Protein AF-D4LFK3-F1 (afdb_monomer)

Secondary structure (DSSP, 8-state):
-----HHHHHHHHHHHHHHHHHHHHHHHHHHHHHHHHHHHHHHHHHHHHHHHHHHHHHHHHHHHHHHHHHHHHHHHHHHHHHHHHHHHHHHHHHHHHHHHHHHHHHHHHHHHT-----TTSTTHHHHHHHHHHHHHHHHHHHHHHHHHHHHHHHHHHHHHHHHHHHHHHHHHHHHHHHHHHHHHHHHHHHHHHHHHHHHHHHHHHHHHHHHHHHHHHHHHHHHHHHHHHHHHHHHHHHHHHHHHHHHHHH--

Organism: Ruminococcus champanellensis (strain DSM 18848 / JCM 17042 / KCTC 15320 / 18P13) (NCBI:txid213810)

Sequence (252 aa):
MARFSAETVRLAKQELDESLARMQQTAKQLARRGEHAERSARAEQTAAGEKCRQMQQQLDQVRELMVQNQAALYRLEDGLGSAFRRREAALCREKAAQEALEEAQRQYRAAKAMPLPAENDPSYAFLEQGRRNALKQGARQIADAQERIRTARQEAEELAVQMGDAAPKMDQCRARLARLGGAVTALGSQIRTLERFLDSLAAGLEAYEAQGQTHLSGMEHAIRCMEEPQQLGTQAWKAISAYEDAMNRIRY

Structure (mmCIF, N/CA/C/O backbone):
data_AF-D4LFK3-F1
#
_entry.id   AF-D4LFK3-F1
#
loop_
_atom_site.group_PDB
_atom_site.id
_atom_site.type_symbol
_atom_site.label_atom_id
_atom_site.label_alt_id
_atom_site.label_comp_id
_atom_site.label_asym_id
_atom_site.label_entity_id
_atom_site.label_seq_id
_atom_site.pdbx_PDB_ins_code
_atom_site.Cartn_x
_atom_site.Cartn_y
_atom_site.Cartn_z
_atom_site.occupancy
_atom_site.B_iso_or_equiv
_atom_site.auth_seq_id
_atom_site.auth_comp_id
_atom_site.auth_asym_id
_atom_site.auth_atom_id
_atom_site.pdbx_PDB_model_num
ATOM 1 N N . MET A 1 1 ? -40.549 -8.537 90.114 1.00 40.22 1 MET A N 1
ATOM 2 C CA . MET A 1 1 ? -40.886 -9.255 88.867 1.00 40.22 1 MET A CA 1
ATOM 3 C C . MET A 1 1 ? -41.481 -8.253 87.898 1.00 40.22 1 MET A C 1
ATOM 5 O O . MET A 1 1 ? -42.525 -7.689 88.205 1.00 40.22 1 MET A O 1
ATOM 9 N N . ALA A 1 2 ? -40.775 -7.942 86.811 1.00 42.19 2 ALA A N 1
ATOM 10 C CA . ALA A 1 2 ? -41.246 -6.983 85.819 1.00 42.19 2 ALA A CA 1
ATOM 11 C C . ALA A 1 2 ? -42.537 -7.510 85.174 1.00 42.19 2 ALA A C 1
ATOM 13 O O . ALA A 1 2 ? -42.548 -8.607 84.620 1.00 42.19 2 ALA A O 1
ATOM 14 N N . ARG A 1 3 ? -43.632 -6.750 85.281 1.00 46.91 3 ARG A N 1
ATOM 15 C CA . ARG A 1 3 ? -44.849 -7.001 84.506 1.00 46.91 3 ARG A CA 1
ATOM 16 C C . ARG A 1 3 ? -44.541 -6.639 83.054 1.00 46.91 3 ARG A C 1
ATOM 18 O O . ARG A 1 3 ? -44.691 -5.486 82.672 1.00 46.91 3 ARG A O 1
ATOM 25 N N . PHE A 1 4 ? -44.077 -7.603 82.267 1.00 55.59 4 PHE A N 1
ATOM 26 C CA . PHE A 1 4 ? -44.174 -7.495 80.814 1.00 55.59 4 PHE A CA 1
ATOM 27 C C . PHE A 1 4 ? -45.666 -7.505 80.470 1.00 55.59 4 PHE A C 1
ATOM 29 O O . PHE A 1 4 ? -46.342 -8.499 80.737 1.00 55.59 4 PHE A O 1
ATOM 36 N N . SER A 1 5 ? -46.207 -6.387 79.980 1.00 69.56 5 SER A N 1
ATOM 37 C CA . SER A 1 5 ? -47.607 -6.348 79.552 1.00 69.56 5 SER A CA 1
ATOM 38 C C . SER A 1 5 ? -47.733 -7.013 78.180 1.00 69.56 5 SER A C 1
ATOM 40 O O . SER A 1 5 ? -46.796 -6.981 77.376 1.00 69.56 5 SER A O 1
ATOM 42 N N . ALA A 1 6 ? -48.894 -7.609 77.892 1.00 70.81 6 ALA A N 1
ATOM 43 C CA . ALA A 1 6 ? -49.206 -8.137 76.563 1.00 70.81 6 ALA A CA 1
ATOM 44 C C . ALA A 1 6 ? -48.968 -7.075 75.472 1.00 70.81 6 ALA A C 1
ATOM 46 O O . ALA A 1 6 ? -48.459 -7.369 74.394 1.00 70.81 6 ALA A O 1
ATOM 47 N N . GLU A 1 7 ? -49.223 -5.809 75.793 1.00 77.50 7 GLU A N 1
ATOM 48 C CA . GLU A 1 7 ? -48.988 -4.665 74.919 1.00 77.50 7 GL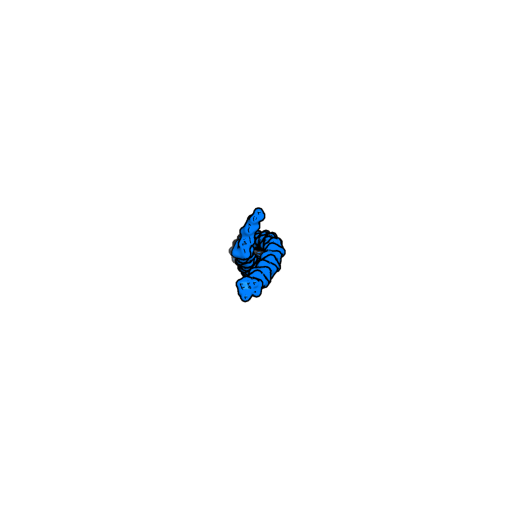U A CA 1
ATOM 49 C C . GLU A 1 7 ? -47.507 -4.479 74.546 1.00 77.50 7 GLU A C 1
ATOM 51 O O . GLU A 1 7 ? -47.202 -4.205 73.387 1.00 77.50 7 GLU A O 1
ATOM 56 N N . THR A 1 8 ? -46.574 -4.718 75.478 1.00 79.38 8 THR A N 1
ATOM 57 C CA . THR A 1 8 ? -45.126 -4.661 75.202 1.00 79.38 8 THR A CA 1
ATOM 58 C C . THR A 1 8 ? -44.692 -5.762 74.231 1.00 79.38 8 THR A C 1
ATOM 60 O O . THR A 1 8 ? -43.914 -5.511 73.314 1.00 79.38 8 THR A O 1
ATOM 63 N N . VAL A 1 9 ? -45.229 -6.978 74.392 1.00 78.12 9 VAL A N 1
ATOM 64 C CA . VAL A 1 9 ? -44.941 -8.111 73.493 1.00 78.12 9 VAL A CA 1
ATOM 65 C C . VAL A 1 9 ? -45.555 -7.884 72.108 1.00 78.12 9 VAL A C 1
ATOM 67 O O . VAL A 1 9 ? -44.926 -8.195 71.097 1.00 78.12 9 VAL A O 1
ATOM 70 N N . ARG A 1 10 ? -46.754 -7.291 72.045 1.00 81.19 10 ARG A N 1
ATOM 71 C CA . ARG A 1 10 ? -47.427 -6.926 70.791 1.00 81.19 10 ARG A CA 1
ATOM 72 C C . ARG A 1 10 ? -46.623 -5.907 69.987 1.00 81.19 10 ARG A C 1
ATOM 74 O O . ARG A 1 10 ? -46.434 -6.105 68.790 1.00 81.19 10 ARG A O 1
ATOM 81 N N . LEU A 1 11 ? -46.152 -4.845 70.647 1.00 84.88 11 LEU A N 1
ATOM 82 C CA . LEU A 1 11 ? -45.341 -3.792 70.029 1.00 84.88 11 LEU A CA 1
ATOM 83 C C . LEU A 1 11 ? -44.003 -4.343 69.531 1.00 84.88 11 LEU A C 1
ATOM 85 O O . LEU A 1 11 ? -43.677 -4.160 68.363 1.00 84.88 11 LEU A O 1
ATOM 89 N N . ALA A 1 12 ? -43.289 -5.106 70.366 1.00 80.88 12 ALA A N 1
ATOM 90 C CA . ALA A 1 12 ? -42.017 -5.717 69.979 1.00 80.88 12 ALA A CA 1
ATOM 91 C C . ALA A 1 12 ? -42.168 -6.670 68.780 1.00 80.88 12 ALA A C 1
ATOM 93 O O . ALA A 1 12 ? -41.343 -6.657 67.871 1.00 80.88 12 ALA A O 1
ATOM 94 N N . LYS A 1 13 ? -43.245 -7.467 68.737 1.00 84.25 13 LYS A N 1
ATOM 95 C CA . LYS A 1 13 ? -43.550 -8.319 67.580 1.00 84.25 13 LYS A CA 1
ATOM 96 C C . LYS A 1 13 ? -43.812 -7.485 66.322 1.00 84.25 13 LYS A C 1
ATOM 98 O O . LYS A 1 13 ? -43.273 -7.802 65.267 1.00 84.25 13 LYS A O 1
ATOM 103 N N . GLN A 1 14 ? -44.625 -6.434 66.431 1.00 86.69 14 GLN A N 1
ATOM 104 C CA . GLN A 1 14 ? -44.969 -5.578 65.297 1.00 86.69 14 GLN A CA 1
ATOM 105 C C . GLN A 1 14 ? -43.729 -4.884 64.710 1.00 86.69 14 GLN A C 1
ATOM 107 O O . GLN A 1 14 ? -43.547 -4.890 63.495 1.00 86.69 14 GLN A O 1
ATOM 112 N N . GLU A 1 15 ? -42.841 -4.354 65.554 1.00 87.25 15 GLU A N 1
ATOM 113 C CA . GLU A 1 15 ? -41.577 -3.751 65.112 1.00 87.25 15 GLU A CA 1
ATOM 114 C C . GLU A 1 15 ? -40.681 -4.756 64.374 1.00 87.25 15 GLU A C 1
ATOM 116 O O . GLU A 1 15 ? -40.056 -4.417 63.364 1.00 87.25 15 GLU A O 1
ATOM 121 N N . LEU A 1 16 ? -40.646 -6.005 64.848 1.00 85.81 16 LEU A N 1
ATOM 122 C CA . LEU A 1 16 ? -39.836 -7.074 64.270 1.00 85.81 16 LEU A CA 1
ATOM 123 C C . LEU A 1 16 ? -40.399 -7.553 62.919 1.00 85.81 16 LEU A C 1
ATOM 125 O O . LEU A 1 16 ? -39.635 -7.711 61.965 1.00 85.81 16 LEU A O 1
ATOM 129 N N . ASP A 1 17 ? -41.726 -7.682 62.805 1.00 86.19 17 ASP A N 1
ATOM 130 C CA . ASP A 1 17 ? -42.433 -7.981 61.551 1.00 86.19 17 ASP A CA 1
ATOM 131 C C . ASP A 1 17 ? -42.202 -6.875 60.499 1.00 86.19 17 ASP A C 1
ATOM 133 O O . ASP A 1 17 ? -41.867 -7.156 59.344 1.00 86.19 17 ASP A O 1
ATOM 137 N N . GLU A 1 18 ? -42.316 -5.602 60.893 1.00 90.50 18 GLU A N 1
ATOM 138 C CA . GLU A 1 18 ? -42.066 -4.463 60.002 1.00 90.50 18 GLU A CA 1
ATOM 139 C C . GLU A 1 18 ? -40.592 -4.360 59.582 1.00 90.50 18 GLU A C 1
ATOM 141 O O . GLU A 1 18 ? -40.288 -4.037 58.429 1.00 90.50 18 GLU A O 1
ATOM 146 N N . SER A 1 19 ? -39.659 -4.627 60.499 1.00 87.56 19 SER A N 1
ATOM 147 C CA . SER A 1 19 ? -38.222 -4.656 60.204 1.00 87.56 19 SER A CA 1
ATOM 148 C C . SER A 1 19 ? -37.880 -5.755 59.192 1.00 87.56 19 SER A C 1
ATOM 150 O O . SER A 1 19 ? -37.187 -5.499 58.201 1.00 87.56 19 SER A O 1
ATOM 152 N N . LEU A 1 20 ? -38.432 -6.960 59.379 1.00 88.19 20 LEU A N 1
ATOM 153 C CA . LEU A 1 20 ? -38.227 -8.092 58.475 1.00 88.19 20 LEU A CA 1
ATOM 154 C C . LEU A 1 20 ? -38.778 -7.795 57.076 1.00 88.19 20 LEU A C 1
ATOM 156 O O . LEU A 1 20 ? -38.079 -7.998 56.081 1.00 88.19 20 LEU A O 1
ATOM 160 N N . ALA A 1 21 ? -39.990 -7.239 56.993 1.00 88.56 21 ALA A N 1
ATOM 161 C CA . ALA A 1 21 ? -40.604 -6.847 55.727 1.00 88.56 21 ALA A CA 1
ATOM 162 C C . ALA A 1 21 ? -39.776 -5.783 54.983 1.00 88.56 21 ALA A C 1
ATOM 164 O O . ALA A 1 21 ? -39.538 -5.914 53.777 1.00 88.56 21 ALA A O 1
ATOM 165 N N . ARG A 1 22 ? -39.272 -4.763 55.697 1.00 89.38 22 ARG A N 1
ATOM 166 C CA . ARG A 1 22 ? -38.388 -3.726 55.131 1.00 89.38 22 ARG A CA 1
ATOM 167 C C . ARG A 1 22 ? -37.089 -4.318 54.581 1.00 89.38 22 ARG A C 1
ATOM 169 O O . ARG A 1 22 ? -36.684 -3.968 53.467 1.00 89.38 22 ARG A O 1
ATOM 176 N N . MET A 1 23 ? -36.452 -5.238 55.307 1.00 87.12 23 MET A N 1
ATOM 177 C CA . MET A 1 23 ? -35.226 -5.893 54.833 1.00 87.12 23 MET A CA 1
ATOM 178 C C . MET A 1 23 ? -35.467 -6.781 53.611 1.00 87.12 23 MET A C 1
ATOM 180 O O . MET A 1 23 ? -34.728 -6.676 52.631 1.00 87.12 23 MET A O 1
ATOM 184 N N . GLN A 1 24 ? -36.530 -7.588 53.609 1.00 87.94 24 GLN A N 1
ATOM 185 C CA . GLN A 1 24 ? -36.888 -8.425 52.460 1.00 87.94 24 GLN A CA 1
ATOM 186 C C . GLN A 1 24 ? -37.215 -7.590 51.212 1.00 87.94 24 GLN A C 1
ATOM 188 O O . GLN A 1 24 ? -36.835 -7.952 50.096 1.00 87.94 24 GLN A O 1
ATOM 193 N N . GLN A 1 25 ? -37.902 -6.456 51.377 1.00 89.88 25 GLN A N 1
ATOM 194 C CA . GLN A 1 25 ? -38.188 -5.540 50.273 1.00 89.88 25 GLN A CA 1
ATOM 195 C C . GLN A 1 25 ? -36.908 -4.900 49.722 1.00 89.88 25 GLN A C 1
ATOM 197 O O . GLN A 1 25 ? -36.731 -4.838 48.503 1.00 89.88 25 GLN A O 1
ATOM 202 N N . THR A 1 26 ? -36.002 -4.474 50.603 1.00 87.50 26 THR A N 1
ATOM 203 C CA . THR A 1 26 ? -34.711 -3.885 50.219 1.00 87.50 26 THR A CA 1
ATOM 204 C C . THR A 1 26 ? -33.852 -4.894 49.453 1.00 87.50 26 THR A C 1
ATOM 206 O O . THR A 1 26 ? -33.324 -4.563 48.392 1.00 87.50 26 THR A O 1
ATOM 209 N N . ALA A 1 27 ? -33.790 -6.150 49.913 1.00 84.38 27 ALA A N 1
ATOM 210 C CA . ALA A 1 27 ? -33.062 -7.221 49.231 1.00 84.38 27 ALA A CA 1
ATOM 211 C C . ALA A 1 27 ? -33.596 -7.461 47.806 1.00 84.38 27 ALA A C 1
ATOM 213 O O . ALA A 1 27 ? -32.828 -7.506 46.845 1.00 84.38 27 ALA A O 1
ATOM 214 N N . LYS A 1 28 ? -34.926 -7.515 47.636 1.00 86.88 28 LYS A N 1
ATOM 215 C CA . LYS A 1 28 ? -35.567 -7.667 46.315 1.00 86.88 28 LYS A CA 1
ATOM 216 C C . LYS A 1 28 ? -35.275 -6.494 45.377 1.00 86.88 28 LYS A C 1
ATOM 218 O O . LYS A 1 28 ? -35.097 -6.698 44.178 1.00 86.88 28 LYS A O 1
ATOM 223 N N . GLN A 1 29 ? -35.254 -5.266 45.895 1.00 87.12 29 GLN A N 1
ATOM 224 C CA . GLN A 1 29 ? -34.924 -4.086 45.093 1.00 87.12 29 GLN A CA 1
ATOM 225 C C . GLN A 1 29 ? -33.461 -4.096 44.642 1.00 87.12 29 GLN A C 1
ATOM 227 O O . GLN A 1 29 ? -33.186 -3.790 43.482 1.00 87.12 29 GLN A O 1
ATOM 232 N N . LEU A 1 30 ? -32.536 -4.476 45.527 1.00 83.69 30 LEU A N 1
ATOM 233 C CA . LEU A 1 30 ? -31.115 -4.587 45.201 1.00 83.69 30 LEU A CA 1
ATOM 234 C C . LEU A 1 30 ? -30.854 -5.670 44.151 1.00 83.69 30 LEU A C 1
ATOM 236 O O . LEU A 1 30 ? -30.166 -5.387 43.175 1.00 83.69 30 LEU A O 1
ATOM 240 N N . ALA A 1 31 ? -31.481 -6.844 44.278 1.00 83.44 31 ALA A N 1
ATOM 241 C CA . ALA A 1 31 ? -31.374 -7.917 43.286 1.00 83.44 31 ALA A CA 1
ATOM 242 C C . ALA A 1 31 ? -31.803 -7.452 41.880 1.00 83.44 31 ALA A C 1
ATOM 244 O O . ALA A 1 31 ? -31.055 -7.599 40.916 1.00 83.44 31 ALA A O 1
ATOM 245 N N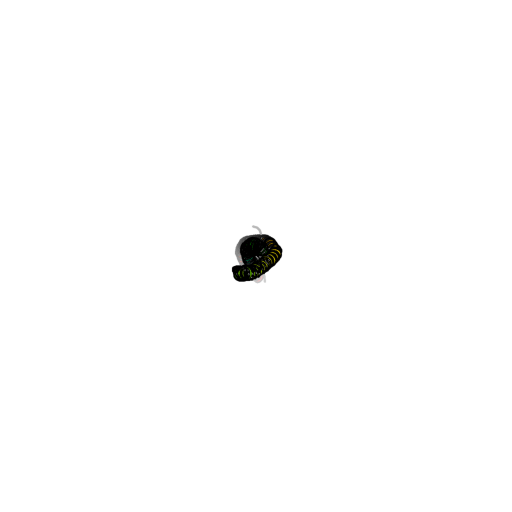 . ARG A 1 32 ? -32.959 -6.780 41.764 1.00 86.44 32 ARG A N 1
ATOM 246 C CA . ARG A 1 32 ? -33.441 -6.241 40.476 1.00 86.44 32 ARG A CA 1
ATOM 247 C C . ARG A 1 32 ? -32.505 -5.190 39.881 1.00 86.44 32 ARG A C 1
ATOM 249 O O . ARG A 1 32 ? -32.316 -5.149 38.668 1.00 86.44 32 ARG A O 1
ATOM 256 N N . ARG A 1 33 ? -31.943 -4.312 40.718 1.00 83.88 33 ARG A N 1
ATOM 257 C CA . ARG A 1 33 ? -30.975 -3.300 40.268 1.00 83.88 33 ARG A CA 1
ATOM 258 C C . ARG A 1 33 ? -29.679 -3.948 39.780 1.00 83.88 33 ARG A C 1
ATOM 260 O O . ARG A 1 33 ? -29.159 -3.501 38.763 1.00 83.88 33 ARG A O 1
ATOM 267 N N . GLY A 1 34 ? -29.217 -4.999 40.459 1.00 83.50 34 GLY A N 1
ATOM 268 C CA . GLY A 1 34 ? -28.062 -5.798 40.049 1.00 83.50 34 GLY A CA 1
ATOM 269 C C . GLY A 1 34 ? -28.261 -6.437 38.675 1.00 83.50 34 GLY A C 1
ATOM 270 O O . GLY A 1 34 ? -27.454 -6.204 37.781 1.00 83.50 34 GLY A O 1
ATOM 271 N N . GLU A 1 35 ? -29.387 -7.127 38.459 1.00 85.25 35 GLU A N 1
ATOM 272 C CA . GLU A 1 35 ? -29.710 -7.738 37.158 1.00 85.25 35 GLU A CA 1
ATOM 273 C C . GLU A 1 35 ? -29.738 -6.716 36.011 1.00 85.25 35 GLU A C 1
ATOM 275 O O . GLU A 1 35 ? -29.263 -6.985 34.907 1.00 85.25 35 GLU A O 1
ATOM 280 N N . HIS A 1 36 ? -30.310 -5.530 36.247 1.00 85.88 36 HIS A N 1
ATOM 281 C CA . HIS A 1 36 ? -30.339 -4.474 35.237 1.00 85.88 36 HIS A CA 1
ATOM 282 C C . HIS A 1 36 ? -28.946 -3.920 34.926 1.00 85.88 36 HIS A C 1
ATOM 284 O O . HIS A 1 36 ? -28.627 -3.728 33.750 1.00 85.88 36 HIS A O 1
ATOM 290 N N . ALA A 1 37 ? -28.124 -3.680 35.951 1.00 83.94 37 ALA A N 1
ATOM 291 C CA . ALA A 1 37 ? -26.755 -3.201 35.779 1.00 83.94 37 ALA A CA 1
ATOM 292 C C . ALA A 1 37 ? -25.903 -4.216 35.004 1.00 83.94 37 ALA A C 1
ATOM 294 O O . ALA A 1 37 ? -25.214 -3.847 34.054 1.00 83.94 37 ALA A O 1
ATOM 295 N N . GLU A 1 38 ? -26.027 -5.500 35.338 1.00 84.88 38 GLU A N 1
ATOM 296 C CA . GLU A 1 38 ? -25.311 -6.582 34.670 1.00 84.88 38 GLU A CA 1
ATOM 297 C C . GLU A 1 38 ? -25.704 -6.704 33.190 1.00 84.88 38 GLU A C 1
ATOM 299 O O . GLU A 1 38 ? -24.839 -6.773 32.316 1.00 84.88 38 GLU A O 1
ATOM 304 N N . ARG A 1 39 ? -27.007 -6.662 32.874 1.00 87.69 39 ARG A N 1
ATOM 305 C CA . ARG A 1 39 ? -27.475 -6.681 31.475 1.00 87.69 39 ARG A CA 1
ATOM 306 C C . ARG A 1 39 ? -26.954 -5.486 30.680 1.00 87.69 39 ARG A C 1
ATOM 308 O O . ARG A 1 39 ? -26.544 -5.666 29.536 1.00 87.69 39 ARG A O 1
ATOM 315 N N . SER A 1 40 ? -26.961 -4.291 31.274 1.00 88.38 40 SER A N 1
ATOM 316 C CA . SER A 1 40 ? -26.448 -3.079 30.625 1.00 88.38 40 SER A CA 1
ATOM 317 C C . SER A 1 40 ? -24.955 -3.200 30.327 1.00 88.38 40 SER A C 1
ATOM 319 O O . SER A 1 40 ? -24.527 -2.975 29.198 1.00 88.38 40 SER A O 1
ATOM 321 N N . ALA A 1 41 ? -24.166 -3.635 31.307 1.00 85.50 41 ALA A N 1
ATOM 322 C CA . ALA A 1 41 ? -22.725 -3.772 31.153 1.00 85.50 41 ALA A CA 1
ATOM 323 C C . ALA A 1 41 ? -22.341 -4.878 30.152 1.00 85.50 41 ALA A C 1
ATOM 325 O O . ALA A 1 41 ? -21.444 -4.683 29.333 1.00 85.50 41 ALA A O 1
ATOM 326 N N . ARG A 1 42 ? -23.067 -6.007 30.127 1.00 86.19 42 ARG A N 1
ATOM 327 C CA . ARG A 1 42 ? -22.895 -7.050 29.096 1.00 86.19 42 ARG A CA 1
ATOM 328 C C . ARG A 1 42 ? -23.211 -6.528 27.689 1.00 86.19 42 ARG A C 1
ATOM 330 O O . ARG A 1 42 ? -22.524 -6.888 26.731 1.00 86.19 42 ARG A O 1
ATOM 337 N N . ALA A 1 43 ? -24.225 -5.672 27.546 1.00 90.19 43 ALA A N 1
ATOM 338 C CA . ALA A 1 43 ? -24.547 -5.042 26.266 1.00 90.19 43 ALA A CA 1
ATOM 339 C C . ALA A 1 43 ? -23.427 -4.093 25.804 1.00 90.19 43 ALA A C 1
ATOM 341 O O . ALA A 1 43 ? -23.008 -4.159 24.648 1.00 90.19 43 ALA A O 1
ATOM 342 N N . GLU A 1 44 ? -22.887 -3.272 26.710 1.00 90.06 44 GLU A N 1
ATOM 343 C CA . GLU A 1 44 ? -21.742 -2.395 26.428 1.00 90.06 44 GLU A CA 1
ATOM 344 C C . GLU A 1 44 ? -20.486 -3.186 26.045 1.00 90.06 44 GLU A C 1
ATOM 346 O O . GLU A 1 44 ? -19.831 -2.857 25.053 1.00 90.06 44 GLU A O 1
ATOM 351 N N . GLN A 1 45 ? -20.185 -4.269 26.767 1.00 89.38 45 GLN A N 1
ATOM 352 C CA . GLN A 1 45 ? -19.062 -5.157 26.461 1.00 89.38 45 GLN A CA 1
ATOM 353 C C . GLN A 1 45 ? -19.209 -5.789 25.069 1.00 89.38 45 GLN A C 1
ATOM 355 O O . GLN A 1 45 ? -18.248 -5.838 24.301 1.00 89.38 45 GLN A O 1
ATOM 360 N N . THR A 1 46 ? -20.421 -6.222 24.711 1.00 90.94 46 THR A N 1
ATOM 361 C CA . THR A 1 46 ? -20.703 -6.807 23.392 1.00 90.94 46 THR A CA 1
ATOM 362 C C . THR A 1 46 ? -20.510 -5.775 22.281 1.00 90.94 46 THR A C 1
ATOM 364 O O . THR A 1 46 ? -19.791 -6.043 21.318 1.00 90.94 46 THR A O 1
ATOM 367 N N . ALA A 1 47 ? -21.068 -4.571 22.440 1.00 91.81 47 ALA A N 1
ATOM 368 C CA . ALA A 1 47 ? -20.946 -3.492 21.460 1.00 91.81 47 ALA A CA 1
ATOM 369 C C . ALA A 1 47 ? -19.487 -3.035 21.273 1.00 91.81 47 ALA A C 1
ATOM 371 O O . ALA A 1 47 ? -19.017 -2.850 20.146 1.00 91.81 47 ALA A O 1
ATOM 372 N N . ALA A 1 48 ? -18.735 -2.891 22.366 1.00 90.19 48 ALA A N 1
ATOM 373 C CA . ALA A 1 48 ? -17.316 -2.557 22.306 1.00 90.19 48 ALA A CA 1
ATOM 374 C C . ALA A 1 48 ? -16.485 -3.693 21.674 1.00 90.19 48 ALA A C 1
ATOM 376 O O . ALA A 1 48 ? -15.593 -3.422 20.866 1.00 90.19 48 ALA A O 1
ATOM 377 N N . GLY A 1 49 ? -16.816 -4.957 21.958 1.00 92.25 49 GLY A N 1
ATOM 378 C CA . GLY A 1 49 ? -16.181 -6.125 21.343 1.00 92.25 49 GLY A CA 1
ATOM 379 C C . GLY A 1 49 ? -16.456 -6.247 19.840 1.00 92.25 49 GLY A C 1
ATOM 380 O O . GLY A 1 49 ? -15.566 -6.592 19.062 1.00 92.25 49 GLY A O 1
ATOM 381 N N . GLU A 1 50 ? -17.669 -5.927 19.390 1.00 95.06 50 GLU A N 1
ATOM 382 C CA . GLU A 1 50 ? -18.010 -5.831 17.964 1.00 95.06 50 GLU A CA 1
ATOM 383 C C . GLU A 1 50 ? -17.229 -4.722 17.264 1.00 95.06 50 GLU A C 1
ATOM 385 O O . GLU A 1 50 ? -16.634 -4.961 16.211 1.00 95.06 50 GLU A O 1
ATOM 390 N N . LYS A 1 51 ? -17.148 -3.540 17.880 1.00 94.50 51 LYS A N 1
ATOM 391 C CA . LYS A 1 51 ? -16.359 -2.425 17.350 1.00 94.50 51 LYS A CA 1
ATOM 392 C C . LYS A 1 51 ? -14.875 -2.780 17.235 1.00 94.50 51 LYS A C 1
ATOM 394 O O . LYS A 1 51 ? -14.261 -2.480 16.214 1.00 94.50 51 LYS A O 1
ATOM 399 N N . CYS A 1 52 ? -14.310 -3.460 18.233 1.00 93.69 52 CYS A N 1
ATOM 400 C CA . CYS A 1 52 ? -12.926 -3.935 18.191 1.00 93.69 52 CYS A CA 1
ATOM 401 C C . CYS A 1 52 ? -12.697 -4.892 17.006 1.00 93.69 52 CYS A C 1
ATOM 403 O O . CYS A 1 52 ? -11.787 -4.684 16.204 1.00 93.69 52 CYS A O 1
ATOM 405 N N . ARG A 1 53 ? -13.593 -5.872 16.813 1.00 94.25 53 ARG A N 1
ATOM 406 C CA . ARG A 1 53 ? -13.543 -6.795 15.663 1.00 94.25 53 ARG A CA 1
ATOM 407 C C . ARG A 1 53 ? -13.653 -6.069 14.322 1.00 94.25 53 ARG A C 1
ATOM 409 O O . ARG A 1 53 ? -12.897 -6.378 13.404 1.00 94.25 53 ARG A O 1
ATOM 416 N N . GLN A 1 54 ? -14.547 -5.089 14.206 1.00 96.06 54 GLN A N 1
ATOM 417 C CA . GLN A 1 54 ? -14.692 -4.285 12.990 1.00 96.06 54 GLN A CA 1
ATOM 418 C C . GLN A 1 54 ? -13.410 -3.503 12.674 1.00 96.06 54 GLN A C 1
ATOM 420 O O . GLN A 1 54 ? -12.958 -3.474 11.531 1.00 96.06 54 GLN A O 1
ATOM 425 N N . MET A 1 55 ? -12.798 -2.888 13.684 1.00 95.75 55 MET A N 1
ATOM 426 C CA . MET A 1 55 ? -11.549 -2.146 13.514 1.00 95.75 55 MET A CA 1
ATOM 427 C C . MET A 1 55 ? -10.379 -3.064 13.165 1.00 95.75 55 MET A C 1
ATOM 429 O O . MET A 1 55 ? -9.538 -2.692 12.348 1.00 95.75 55 MET A O 1
ATOM 433 N N . GLN A 1 56 ? -10.349 -4.277 13.717 1.00 94.88 56 GLN A N 1
ATOM 434 C CA . GLN A 1 56 ? -9.360 -5.287 13.354 1.00 94.88 56 GLN A CA 1
ATOM 435 C C . GLN A 1 56 ? -9.489 -5.689 11.877 1.00 94.88 56 GLN A C 1
ATOM 437 O O . GLN A 1 56 ? -8.493 -5.708 11.158 1.00 94.88 56 GLN A O 1
ATOM 442 N N . GLN A 1 57 ? -10.714 -5.895 11.383 1.00 96.69 57 GLN A N 1
ATOM 443 C CA . GLN A 1 57 ? -10.955 -6.151 9.958 1.00 96.69 57 GLN A CA 1
ATOM 444 C C . GLN A 1 57 ? -10.502 -4.981 9.074 1.00 96.69 57 GLN A C 1
ATOM 446 O O . GLN A 1 57 ? -9.883 -5.197 8.034 1.00 96.69 57 GLN A O 1
ATOM 451 N N . GLN A 1 58 ? -10.769 -3.737 9.485 1.00 95.94 58 GLN A N 1
ATOM 452 C CA . GLN A 1 58 ? -10.275 -2.552 8.774 1.00 95.94 58 GLN A CA 1
ATOM 453 C C . GLN A 1 58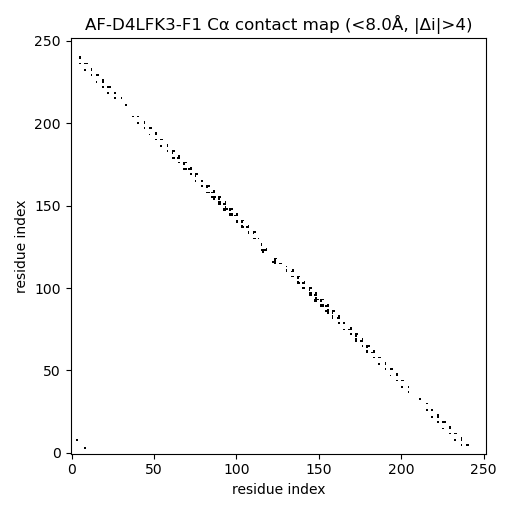 ? -8.744 -2.498 8.756 1.00 95.94 58 GLN A C 1
ATOM 455 O O . GLN A 1 58 ? -8.150 -2.184 7.726 1.00 95.94 58 GLN A O 1
ATOM 460 N N . LEU A 1 59 ? -8.094 -2.827 9.873 1.00 96.62 59 LEU A N 1
ATOM 461 C CA . LEU A 1 59 ? -6.639 -2.881 9.963 1.00 96.62 59 LEU A CA 1
ATOM 462 C C . LEU A 1 59 ? -6.056 -3.911 8.988 1.00 96.62 59 LEU A C 1
ATOM 464 O O . LEU A 1 59 ? -5.075 -3.618 8.302 1.00 96.62 59 LEU A O 1
ATOM 468 N N . ASP A 1 60 ? -6.672 -5.086 8.893 1.00 96.56 60 ASP A N 1
ATOM 469 C CA . ASP A 1 60 ? -6.230 -6.143 7.986 1.00 96.56 60 ASP A CA 1
ATOM 470 C C . ASP A 1 60 ? -6.437 -5.754 6.513 1.00 96.56 60 ASP A C 1
ATOM 472 O O . ASP A 1 60 ? -5.526 -5.934 5.703 1.00 96.56 60 ASP A O 1
ATOM 476 N N . GLN A 1 61 ? -7.547 -5.088 6.175 1.00 96.94 61 GLN A N 1
ATOM 477 C CA . GLN A 1 61 ? -7.760 -4.509 4.838 1.00 96.94 61 GLN A CA 1
ATOM 478 C C . GLN A 1 61 ? -6.696 -3.460 4.484 1.00 96.94 61 GLN A C 1
ATOM 480 O O . GLN A 1 61 ? -6.154 -3.453 3.377 1.00 96.94 61 GLN A O 1
ATOM 485 N N . VAL A 1 62 ? -6.354 -2.566 5.418 1.00 97.25 62 VAL A N 1
ATOM 486 C CA . VAL A 1 62 ? -5.307 -1.555 5.195 1.00 97.25 62 VAL A CA 1
ATOM 487 C C . VAL A 1 62 ? -3.947 -2.223 4.982 1.00 97.25 62 VAL A C 1
ATOM 489 O O . VAL A 1 62 ? -3.203 -1.813 4.089 1.00 97.25 62 VAL A O 1
ATOM 492 N N . ARG A 1 63 ? -3.625 -3.271 5.750 1.00 96.44 63 ARG A N 1
ATOM 493 C CA . ARG A 1 63 ? -2.393 -4.058 5.573 1.00 96.44 63 ARG A CA 1
ATOM 494 C C . ARG A 1 63 ? -2.342 -4.731 4.206 1.00 96.44 63 ARG A C 1
ATOM 496 O O . ARG A 1 63 ? -1.301 -4.687 3.555 1.00 96.44 63 ARG A O 1
ATOM 503 N N . GLU A 1 64 ? -3.452 -5.287 3.736 1.00 97.75 64 GLU A N 1
ATOM 504 C CA . GLU A 1 64 ? -3.523 -5.867 2.395 1.00 97.75 64 GLU A CA 1
ATOM 505 C C . GLU A 1 64 ? -3.253 -4.809 1.314 1.00 97.75 64 GLU A C 1
ATOM 507 O O . GLU A 1 64 ? -2.416 -5.010 0.430 1.00 97.75 64 GLU A O 1
ATOM 512 N N . LEU A 1 65 ? -3.869 -3.629 1.432 1.00 97.56 65 LEU A N 1
ATOM 513 C CA . LEU A 1 65 ? -3.610 -2.509 0.524 1.00 97.56 65 LEU A CA 1
ATOM 514 C C . LEU A 1 65 ? -2.147 -2.046 0.564 1.00 97.56 65 LEU A C 1
ATOM 516 O O . LEU A 1 65 ? -1.624 -1.619 -0.469 1.00 97.56 65 LEU A O 1
ATOM 520 N N . MET A 1 66 ? -1.478 -2.121 1.719 1.00 97.88 66 MET A N 1
ATOM 521 C CA . MET A 1 66 ? -0.042 -1.843 1.823 1.00 97.88 66 MET A CA 1
ATOM 522 C C . MET A 1 66 ? 0.777 -2.859 1.037 1.00 97.88 66 MET A C 1
ATOM 524 O O . MET A 1 66 ? 1.632 -2.455 0.255 1.00 97.88 66 MET A O 1
ATOM 528 N N . VAL A 1 67 ? 0.491 -4.154 1.190 1.00 97.88 67 VAL A N 1
ATOM 529 C CA . VAL A 1 67 ? 1.182 -5.222 0.450 1.00 97.88 67 VAL A CA 1
ATOM 530 C C . VAL A 1 67 ? 0.989 -5.048 -1.056 1.00 97.88 67 VAL A C 1
ATOM 532 O O . VAL A 1 67 ? 1.957 -5.083 -1.816 1.00 97.88 67 VAL A O 1
ATOM 535 N N . GLN A 1 68 ? -0.241 -4.777 -1.497 1.00 97.56 68 GLN A N 1
ATOM 536 C CA . GLN A 1 68 ? -0.541 -4.523 -2.907 1.00 97.56 68 GLN A CA 1
ATOM 537 C C . GLN A 1 68 ? 0.202 -3.288 -3.440 1.00 97.56 68 GLN A C 1
ATOM 539 O O . GLN A 1 68 ? 0.726 -3.313 -4.557 1.00 97.56 68 GLN A O 1
ATOM 544 N N . ASN A 1 69 ? 0.272 -2.206 -2.656 1.00 97.81 69 ASN A N 1
ATOM 545 C CA . ASN A 1 69 ? 0.995 -1.001 -3.058 1.00 97.81 69 ASN A CA 1
ATOM 546 C C . ASN A 1 69 ? 2.511 -1.229 -3.107 1.00 97.81 69 ASN A C 1
ATOM 548 O O . ASN A 1 69 ? 3.158 -0.809 -4.061 1.00 97.81 69 ASN A O 1
ATOM 552 N N . GLN A 1 70 ? 3.056 -1.966 -2.140 1.00 97.31 70 GLN A N 1
ATOM 553 C CA . GLN A 1 70 ? 4.462 -2.348 -2.109 1.00 97.31 70 GLN A CA 1
ATOM 554 C C . GLN A 1 70 ? 4.833 -3.193 -3.339 1.00 97.31 70 GLN A C 1
ATOM 556 O O . GLN A 1 70 ? 5.829 -2.920 -4.003 1.00 97.31 70 GLN A O 1
ATOM 561 N N . ALA A 1 71 ? 3.995 -4.164 -3.713 1.00 97.38 71 ALA A N 1
ATOM 562 C CA . ALA A 1 71 ? 4.186 -4.956 -4.928 1.00 97.38 71 ALA A CA 1
ATOM 563 C C . ALA A 1 71 ? 4.074 -4.115 -6.215 1.00 97.38 71 ALA A C 1
ATOM 565 O O . ALA A 1 71 ? 4.745 -4.391 -7.209 1.00 97.38 71 ALA A O 1
ATOM 566 N N . ALA A 1 72 ? 3.218 -3.090 -6.235 1.00 96.12 72 ALA A N 1
ATOM 567 C CA . ALA A 1 72 ? 3.159 -2.143 -7.348 1.00 96.12 72 ALA A CA 1
ATOM 568 C C . ALA A 1 72 ? 4.440 -1.298 -7.444 1.00 96.12 72 ALA A C 1
ATOM 570 O O . ALA A 1 72 ? 4.955 -1.120 -8.546 1.00 96.12 72 ALA A O 1
ATOM 571 N N . LEU A 1 73 ? 4.977 -0.841 -6.309 1.00 96.94 73 LEU A N 1
ATOM 572 C CA . LEU A 1 73 ? 6.228 -0.087 -6.257 1.00 96.94 73 LEU A CA 1
ATOM 573 C C . LEU A 1 73 ? 7.409 -0.919 -6.772 1.00 96.94 73 LEU A C 1
ATOM 575 O O . LEU A 1 73 ? 8.125 -0.445 -7.648 1.00 96.94 73 LEU A O 1
ATOM 579 N N . TYR A 1 74 ? 7.549 -2.173 -6.330 1.00 96.38 74 TYR A N 1
ATOM 580 C CA . TYR A 1 74 ? 8.605 -3.064 -6.828 1.00 96.38 74 TYR A CA 1
ATOM 581 C C . TYR A 1 74 ? 8.529 -3.280 -8.343 1.00 96.38 74 TYR A C 1
ATOM 583 O O . TYR A 1 74 ? 9.535 -3.178 -9.036 1.00 96.38 74 TYR A O 1
ATOM 591 N N . ARG A 1 75 ? 7.324 -3.489 -8.892 1.00 96.12 75 ARG A N 1
ATOM 592 C CA . ARG A 1 75 ? 7.143 -3.624 -10.348 1.00 96.12 75 ARG A CA 1
ATOM 593 C C . ARG A 1 75 ? 7.550 -2.367 -11.116 1.00 96.12 75 ARG A C 1
ATOM 595 O O . ARG A 1 75 ? 8.071 -2.478 -12.224 1.00 96.12 75 ARG A O 1
ATOM 602 N N . LEU A 1 76 ? 7.304 -1.182 -10.554 1.00 95.44 76 LEU A N 1
ATOM 603 C CA . LEU A 1 76 ? 7.752 0.078 -11.149 1.00 95.44 76 LEU A CA 1
ATOM 604 C C . LEU A 1 76 ? 9.277 0.205 -11.096 1.00 95.44 76 LEU A C 1
ATOM 606 O O . LEU A 1 76 ? 9.872 0.586 -12.099 1.00 95.44 76 LEU A O 1
ATOM 610 N N . GLU A 1 77 ? 9.901 -0.148 -9.973 1.00 94.69 77 GLU A N 1
ATOM 611 C CA . GLU A 1 77 ? 11.360 -0.118 -9.799 1.00 94.69 77 GLU A CA 1
ATOM 612 C C . GLU A 1 77 ? 12.067 -1.069 -10.774 1.00 94.69 77 GLU A C 1
ATOM 614 O O . GLU A 1 77 ? 12.979 -0.653 -11.495 1.00 94.69 77 GLU A O 1
ATOM 619 N N . ASP A 1 78 ? 11.583 -2.306 -10.888 1.00 94.56 78 ASP A N 1
ATOM 620 C CA . ASP A 1 78 ? 12.091 -3.289 -11.850 1.00 94.56 78 ASP A CA 1
ATOM 621 C C . ASP A 1 78 ? 11.898 -2.819 -13.296 1.00 94.56 78 ASP A C 1
ATOM 623 O O . ASP A 1 78 ? 12.815 -2.890 -14.127 1.00 94.56 78 ASP A O 1
ATOM 627 N N . GLY A 1 79 ? 10.708 -2.289 -13.600 1.00 94.25 79 GLY A N 1
ATOM 628 C CA . GLY A 1 79 ? 10.382 -1.713 -14.899 1.00 94.25 79 GLY A CA 1
ATOM 629 C C . GLY A 1 79 ? 11.335 -0.579 -15.276 1.00 94.25 79 GLY A C 1
ATOM 630 O O . GLY A 1 79 ? 11.878 -0.580 -16.384 1.00 94.25 79 GLY A O 1
ATOM 631 N N . LEU A 1 80 ? 11.611 0.332 -14.343 1.00 94.62 80 LEU A N 1
ATOM 632 C CA . LEU A 1 80 ? 12.496 1.480 -14.537 1.00 94.62 80 LEU A CA 1
ATOM 633 C C . LEU A 1 80 ? 13.955 1.042 -14.705 1.00 94.62 80 LEU A C 1
ATOM 635 O O . LEU A 1 80 ? 14.623 1.497 -15.633 1.00 94.62 80 LEU A O 1
ATOM 639 N N . GLY A 1 81 ? 14.424 0.083 -13.902 1.00 93.69 81 GLY A N 1
ATOM 640 C CA . GLY A 1 81 ? 15.750 -0.516 -14.069 1.00 93.69 81 GLY A CA 1
ATOM 641 C C . GLY A 1 81 ? 15.919 -1.197 -15.432 1.00 93.69 81 GLY A C 1
ATOM 642 O O . GLY A 1 81 ? 16.961 -1.065 -16.078 1.00 93.69 81 GLY A O 1
ATOM 643 N N . SER A 1 82 ? 14.884 -1.890 -15.919 1.00 94.94 82 SER A N 1
ATOM 644 C CA . SER A 1 82 ? 14.893 -2.491 -17.260 1.00 94.94 82 SER A CA 1
ATOM 645 C C . SER A 1 82 ? 14.881 -1.445 -18.383 1.00 94.94 82 SER A C 1
ATOM 647 O O . SER A 1 82 ? 15.544 -1.630 -19.404 1.00 94.94 82 SER A O 1
ATOM 649 N N . ALA A 1 83 ? 14.135 -0.349 -18.214 1.00 95.44 83 ALA A N 1
ATOM 650 C CA . ALA A 1 83 ? 14.055 0.742 -19.180 1.00 95.44 83 ALA A CA 1
ATOM 651 C C . ALA A 1 83 ? 15.388 1.494 -19.268 1.00 95.44 83 ALA A C 1
ATOM 653 O O . ALA A 1 83 ? 15.856 1.762 -20.372 1.00 95.44 83 ALA A O 1
ATOM 654 N N . PHE A 1 84 ? 16.044 1.725 -18.127 1.00 96.19 84 PHE A N 1
ATOM 655 C CA . PHE A 1 84 ? 17.370 2.334 -18.060 1.00 96.19 84 PHE A CA 1
ATOM 656 C C . PHE A 1 84 ? 18.400 1.535 -18.869 1.00 96.19 84 PHE A C 1
ATOM 658 O O . PHE A 1 84 ? 19.015 2.077 -19.783 1.00 96.19 84 PHE A O 1
ATOM 665 N N . ARG A 1 85 ? 18.503 0.218 -18.629 1.00 96.94 85 ARG A N 1
ATOM 666 C CA . ARG A 1 85 ? 19.423 -0.658 -19.381 1.00 96.94 85 ARG A CA 1
ATOM 667 C C . ARG A 1 85 ? 19.137 -0.661 -20.883 1.00 96.94 85 ARG A C 1
ATOM 669 O O . ARG A 1 85 ? 20.060 -0.640 -21.694 1.00 96.94 85 ARG A O 1
ATOM 676 N N . ARG A 1 86 ? 17.858 -0.680 -21.274 1.00 97.06 86 ARG A N 1
ATOM 677 C CA . ARG A 1 86 ? 17.464 -0.614 -22.692 1.00 97.06 86 ARG A CA 1
ATOM 678 C C . ARG A 1 86 ? 17.834 0.725 -23.324 1.00 97.06 86 ARG A C 1
ATOM 680 O O . ARG A 1 86 ? 18.283 0.741 -24.467 1.00 97.06 86 ARG A O 1
ATOM 687 N N . ARG A 1 87 ? 17.694 1.823 -22.579 1.00 97.12 87 ARG A N 1
ATOM 688 C CA . ARG A 1 87 ? 18.054 3.164 -23.042 1.00 97.12 87 ARG A CA 1
ATOM 689 C C . ARG A 1 87 ? 19.561 3.290 -23.219 1.00 97.12 87 ARG A C 1
ATOM 691 O O . ARG A 1 87 ? 19.996 3.764 -24.260 1.00 97.12 87 ARG A O 1
ATOM 698 N N . GLU A 1 88 ? 20.352 2.804 -22.267 1.00 97.12 88 GLU A N 1
ATOM 699 C CA . GLU A 1 88 ? 21.811 2.738 -22.416 1.00 97.12 88 GLU A CA 1
ATOM 700 C C . GLU A 1 88 ? 22.214 1.913 -23.643 1.00 97.12 88 GLU A C 1
ATOM 702 O O . GLU A 1 88 ? 23.021 2.362 -24.453 1.00 97.12 88 GLU A O 1
ATOM 707 N N . ALA A 1 89 ? 21.596 0.748 -23.851 1.00 97.56 89 ALA A N 1
ATOM 708 C CA . ALA A 1 89 ? 21.855 -0.071 -25.033 1.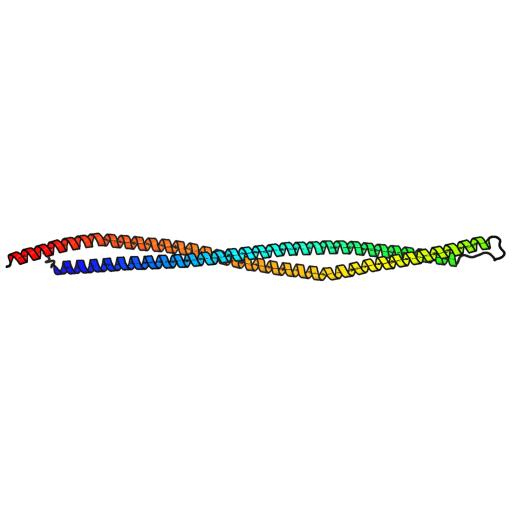00 97.56 89 ALA A CA 1
ATOM 709 C C . ALA A 1 89 ? 21.460 0.628 -26.350 1.00 97.56 89 ALA A C 1
ATOM 711 O O . ALA A 1 89 ? 22.131 0.446 -27.367 1.00 97.56 89 ALA A O 1
ATOM 712 N N . ALA A 1 90 ? 20.381 1.416 -26.360 1.00 97.31 90 ALA A N 1
ATOM 713 C CA . ALA A 1 90 ? 19.989 2.232 -27.509 1.00 97.31 90 ALA A CA 1
ATOM 714 C C . ALA A 1 90 ? 21.015 3.343 -27.789 1.00 97.31 90 ALA A C 1
ATOM 716 O O . ALA A 1 90 ? 21.450 3.489 -28.928 1.00 97.31 90 ALA A O 1
ATOM 717 N N . LEU A 1 91 ? 21.496 4.041 -26.757 1.00 97.12 91 LEU A N 1
ATOM 718 C CA . LEU A 1 91 ? 22.543 5.062 -26.894 1.00 97.12 91 LEU A CA 1
ATOM 719 C C . LEU A 1 91 ? 23.873 4.470 -27.389 1.00 97.12 91 LEU A C 1
ATOM 721 O O . LEU A 1 91 ? 24.534 5.056 -28.246 1.00 97.12 91 LEU A O 1
ATOM 725 N N . CYS A 1 92 ? 24.251 3.278 -26.918 1.00 97.62 92 CYS A N 1
ATOM 726 C CA . CYS A 1 92 ? 25.419 2.562 -27.436 1.00 97.62 92 CYS A CA 1
ATOM 727 C C . CYS A 1 92 ? 25.265 2.216 -28.925 1.00 97.62 92 CYS A C 1
ATOM 729 O O . CYS A 1 92 ? 26.209 2.392 -29.696 1.00 97.62 92 CYS A O 1
ATOM 731 N N . ARG A 1 93 ? 24.075 1.763 -29.349 1.00 97.25 93 ARG A N 1
ATOM 732 C CA . ARG A 1 93 ? 23.765 1.503 -30.766 1.00 97.25 93 ARG A CA 1
ATOM 733 C C . ARG A 1 93 ? 23.802 2.778 -31.603 1.00 97.25 93 ARG A C 1
ATOM 735 O O . ARG A 1 93 ? 24.328 2.748 -32.712 1.00 97.25 93 ARG A O 1
ATOM 742 N N . GLU A 1 94 ? 23.289 3.887 -31.075 1.00 97.38 94 GLU A N 1
ATOM 743 C CA . GLU A 1 94 ? 23.364 5.191 -31.732 1.00 97.38 94 GLU A CA 1
ATOM 744 C C . GLU A 1 94 ? 24.820 5.597 -31.965 1.00 97.38 94 GLU A C 1
ATOM 746 O O . GLU A 1 94 ? 25.188 5.932 -33.089 1.00 97.38 94 GLU A O 1
ATOM 751 N N . LYS A 1 95 ? 25.662 5.515 -30.929 1.00 97.44 95 LYS A N 1
ATOM 752 C CA . LYS A 1 95 ? 27.084 5.859 -31.026 1.00 97.44 95 LYS A CA 1
ATOM 753 C C . LYS A 1 95 ? 27.814 4.982 -32.048 1.00 97.44 95 LYS A C 1
ATOM 755 O O . LYS A 1 95 ? 28.511 5.507 -32.909 1.00 97.44 95 LYS A O 1
ATOM 760 N N . ALA A 1 96 ? 27.592 3.669 -32.017 1.00 96.88 96 ALA A N 1
ATOM 761 C CA . ALA A 1 96 ? 28.169 2.757 -33.005 1.00 96.88 96 ALA A CA 1
ATOM 762 C C . ALA A 1 96 ? 27.707 3.084 -34.440 1.00 96.88 96 ALA A C 1
ATOM 764 O O . ALA A 1 96 ? 28.485 3.003 -35.390 1.00 96.88 96 ALA A O 1
ATOM 765 N N . ALA A 1 97 ? 26.446 3.491 -34.617 1.00 97.00 97 ALA A N 1
ATOM 766 C CA . ALA A 1 97 ? 25.930 3.914 -35.915 1.00 97.00 97 ALA A CA 1
ATOM 767 C C . ALA A 1 97 ? 26.506 5.270 -36.370 1.00 97.00 97 ALA A C 1
ATOM 769 O O . ALA A 1 97 ? 26.728 5.455 -37.566 1.00 97.00 97 ALA A O 1
ATOM 770 N N . GLN A 1 98 ? 26.799 6.193 -35.446 1.00 97.38 98 GLN A N 1
ATOM 771 C CA . GLN A 1 98 ? 27.518 7.441 -35.738 1.00 97.38 98 GLN A CA 1
ATOM 772 C C . GLN A 1 98 ? 28.947 7.168 -36.219 1.00 97.38 98 GLN A C 1
ATOM 774 O O . GLN A 1 98 ? 29.359 7.717 -37.238 1.00 97.38 98 GLN A O 1
ATOM 779 N N . GLU A 1 99 ? 29.674 6.276 -35.547 1.00 97.38 99 GLU A N 1
ATOM 780 C CA . GLU A 1 99 ? 31.023 5.867 -35.957 1.00 97.38 99 GLU A CA 1
ATOM 781 C C . GLU A 1 99 ? 31.005 5.225 -37.359 1.00 97.38 99 GLU A C 1
ATOM 783 O O . GLU A 1 99 ? 31.791 5.604 -38.231 1.00 97.38 99 GLU A O 1
ATOM 788 N N . ALA A 1 100 ? 30.038 4.338 -37.627 1.00 95.56 100 ALA A N 1
ATOM 789 C CA . ALA A 1 100 ? 29.845 3.742 -38.951 1.00 95.56 100 ALA A CA 1
ATOM 790 C C . ALA A 1 100 ? 29.482 4.780 -40.030 1.00 95.56 100 ALA A C 1
ATOM 792 O O . ALA A 1 100 ? 29.935 4.677 -41.172 1.00 95.56 100 ALA A O 1
ATOM 793 N N . LEU A 1 101 ? 28.682 5.796 -39.684 1.00 98.00 101 LEU A N 1
ATOM 794 C CA . LEU A 1 101 ? 28.350 6.899 -40.585 1.00 98.00 101 LEU A CA 1
ATOM 795 C C . LEU A 1 101 ? 29.597 7.712 -40.944 1.00 98.00 101 LEU A C 1
ATOM 797 O O . LEU A 1 101 ? 29.800 8.030 -42.117 1.00 98.00 101 LEU A O 1
ATOM 801 N N . GLU A 1 102 ? 30.432 8.048 -39.961 1.00 97.50 102 GLU A N 1
ATOM 802 C CA . GLU A 1 102 ? 31.687 8.757 -40.206 1.00 97.50 102 GLU A CA 1
ATOM 803 C C . GLU A 1 102 ? 32.618 7.958 -41.117 1.00 97.50 102 GLU A C 1
ATOM 805 O O . GLU A 1 102 ? 33.190 8.517 -42.056 1.00 97.50 102 GLU A O 1
ATOM 810 N N . GLU A 1 103 ? 32.757 6.655 -40.875 1.00 96.31 103 GLU A N 1
ATOM 811 C CA . GLU A 1 103 ? 33.586 5.788 -41.705 1.00 96.31 103 GLU A CA 1
ATOM 812 C C . GLU A 1 103 ? 33.050 5.697 -43.140 1.00 96.31 103 GLU A C 1
ATOM 814 O O . GLU A 1 103 ? 33.802 5.923 -44.092 1.00 96.31 103 GLU A O 1
ATOM 819 N N . ALA A 1 104 ? 31.743 5.481 -43.315 1.00 95.69 104 ALA A N 1
ATOM 820 C CA . ALA A 1 104 ? 31.105 5.457 -44.630 1.00 95.69 104 ALA A CA 1
ATOM 821 C C . ALA A 1 104 ? 31.273 6.796 -45.373 1.00 95.69 104 ALA A C 1
ATOM 823 O O . ALA A 1 104 ? 31.555 6.821 -46.573 1.00 95.69 104 ALA A O 1
ATOM 824 N N . GLN A 1 105 ? 31.181 7.928 -44.665 1.00 96.75 105 GLN A N 1
ATOM 825 C CA . GLN A 1 105 ? 31.460 9.248 -45.236 1.00 96.75 105 GLN A CA 1
ATOM 826 C C . GLN A 1 105 ? 32.925 9.410 -45.651 1.00 96.75 105 GLN A C 1
ATOM 828 O O . GLN A 1 105 ? 33.191 9.979 -46.713 1.00 96.75 105 GLN A O 1
ATOM 833 N N . ARG A 1 106 ? 33.880 8.922 -44.849 1.00 96.12 106 ARG A N 1
ATOM 834 C CA . ARG A 1 106 ? 35.311 8.938 -45.200 1.00 96.12 106 ARG A CA 1
ATOM 835 C C . ARG A 1 106 ? 35.567 8.112 -46.459 1.00 96.12 106 ARG A C 1
ATOM 837 O O . ARG A 1 106 ? 36.185 8.624 -47.391 1.00 96.12 106 ARG A O 1
ATOM 844 N N . GLN A 1 107 ? 35.031 6.894 -46.527 1.00 92.25 107 GLN A N 1
ATOM 845 C CA . GLN A 1 107 ? 35.155 6.010 -47.691 1.00 92.25 107 GLN A CA 1
ATOM 846 C C . GLN A 1 107 ? 34.515 6.623 -48.945 1.00 92.25 107 GLN A C 1
ATOM 848 O O . GLN A 1 107 ? 35.126 6.638 -50.014 1.00 92.25 107 GLN A O 1
ATOM 853 N N . TYR A 1 108 ? 33.327 7.220 -48.815 1.00 94.94 108 TYR A N 1
ATOM 854 C CA . TYR A 1 108 ? 32.657 7.916 -49.914 1.00 94.94 108 TYR A CA 1
ATOM 855 C C . TYR A 1 108 ? 33.475 9.110 -50.431 1.00 94.94 108 TYR A C 1
ATOM 857 O O . TYR A 1 108 ? 33.624 9.288 -51.642 1.00 94.94 108 TYR A O 1
ATOM 865 N N . ARG A 1 109 ? 34.047 9.923 -49.531 1.00 95.88 109 ARG A N 1
ATOM 866 C CA . ARG A 1 109 ? 34.926 11.045 -49.906 1.00 95.88 109 ARG A CA 1
ATOM 867 C C . ARG A 1 109 ? 36.201 10.557 -50.593 1.00 95.88 109 ARG A C 1
ATOM 869 O O . ARG A 1 109 ? 36.582 11.142 -51.602 1.00 95.88 109 ARG A O 1
ATOM 876 N N . ALA A 1 110 ? 36.814 9.482 -50.097 1.00 94.31 110 ALA A N 1
ATOM 877 C CA . ALA A 1 110 ? 37.992 8.874 -50.712 1.00 94.31 110 ALA A CA 1
ATOM 878 C C . ALA A 1 110 ? 37.692 8.357 -52.129 1.00 94.31 110 ALA A C 1
ATOM 880 O O . ALA A 1 110 ? 38.415 8.685 -53.065 1.00 94.31 110 ALA A O 1
ATOM 881 N N . ALA A 1 111 ? 36.576 7.642 -52.317 1.00 92.56 111 ALA A N 1
ATOM 882 C CA . ALA A 1 111 ? 36.129 7.195 -53.637 1.00 92.56 111 ALA A CA 1
ATOM 883 C C . ALA A 1 111 ? 35.855 8.378 -54.581 1.00 92.56 111 ALA A C 1
ATOM 885 O O . ALA A 1 111 ? 36.206 8.336 -55.758 1.00 92.56 111 ALA A O 1
ATOM 886 N N . LYS A 1 112 ? 35.273 9.470 -54.071 1.00 93.69 112 LYS A N 1
ATOM 887 C CA . LYS A 1 112 ? 35.012 10.682 -54.861 1.00 93.69 112 LYS A CA 1
ATOM 888 C C . LYS A 1 112 ? 36.302 11.379 -55.305 1.00 93.69 112 LYS A C 1
ATOM 890 O O . LYS A 1 112 ? 36.349 11.894 -56.418 1.00 93.69 112 LYS A O 1
ATOM 895 N N . ALA A 1 113 ? 37.318 11.392 -54.445 1.00 93.31 113 ALA A N 1
ATOM 896 C CA . ALA A 1 113 ? 38.620 12.009 -54.694 1.00 93.31 113 ALA A CA 1
ATOM 897 C C . ALA A 1 113 ? 39.603 11.103 -55.460 1.00 93.31 113 ALA A C 1
ATOM 899 O O . ALA A 1 113 ? 40.723 11.529 -55.733 1.00 93.31 113 ALA A O 1
ATOM 900 N N . MET A 1 114 ? 39.210 9.869 -55.801 1.00 90.31 114 MET A N 1
ATOM 901 C CA . MET A 1 114 ? 40.068 8.923 -56.511 1.00 90.31 114 MET A CA 1
ATOM 902 C C . MET A 1 114 ? 40.496 9.498 -57.874 1.00 90.31 114 MET A C 1
ATOM 904 O O . MET A 1 114 ? 39.620 9.826 -58.688 1.00 90.31 114 MET A O 1
ATOM 908 N N . PRO A 1 115 ? 41.811 9.611 -58.142 1.00 87.69 115 PRO A N 1
ATOM 909 C CA . PRO A 1 115 ? 42.304 10.083 -59.426 1.00 87.69 115 PRO A CA 1
ATOM 910 C C . PRO A 1 115 ? 41.974 9.059 -60.514 1.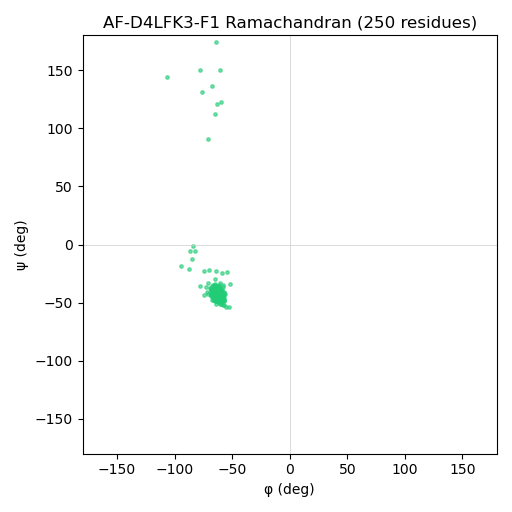00 87.69 115 PRO A C 1
ATOM 912 O O . PRO A 1 115 ? 42.130 7.854 -60.315 1.00 87.69 115 PRO A O 1
ATOM 915 N N . LEU A 1 116 ? 41.513 9.549 -61.662 1.00 89.44 116 LEU A N 1
ATOM 916 C CA . LEU A 1 116 ? 41.295 8.738 -62.855 1.00 89.44 116 LEU A CA 1
ATOM 917 C C . LEU A 1 116 ? 42.387 9.057 -63.886 1.00 89.44 116 LEU A C 1
ATOM 919 O O . LEU A 1 116 ? 42.803 10.217 -63.968 1.00 89.44 116 LEU A O 1
ATOM 923 N N . PRO A 1 117 ? 42.856 8.060 -64.656 1.00 88.56 117 PRO A N 1
ATOM 924 C CA . PRO A 1 117 ? 43.746 8.302 -65.788 1.00 88.56 117 PRO A CA 1
ATOM 925 C C . PRO A 1 117 ? 43.036 9.139 -66.867 1.00 88.56 117 PRO A C 1
ATOM 927 O O . PRO A 1 117 ? 41.848 9.445 -66.757 1.00 88.56 117 PRO A O 1
ATOM 930 N N . ALA A 1 118 ? 43.759 9.543 -67.912 1.00 89.44 118 ALA A N 1
ATOM 931 C CA . ALA A 1 118 ? 43.148 10.247 -69.038 1.00 89.44 118 ALA A CA 1
ATOM 932 C C . ALA A 1 118 ? 42.075 9.373 -69.716 1.00 89.44 118 ALA A C 1
ATOM 934 O O . ALA A 1 118 ? 42.205 8.153 -69.749 1.00 89.44 118 ALA A O 1
ATOM 935 N N . GLU A 1 119 ? 41.049 9.989 -70.307 1.00 86.50 119 GLU A N 1
ATOM 936 C CA . GLU A 1 119 ? 39.931 9.267 -70.948 1.00 86.50 119 GLU A CA 1
ATOM 937 C C . GLU A 1 119 ? 40.371 8.322 -72.079 1.00 86.50 119 GLU A C 1
ATOM 939 O O . GLU A 1 119 ? 39.702 7.331 -72.356 1.00 86.50 119 GLU A O 1
ATOM 944 N N . ASN A 1 120 ? 41.524 8.593 -72.694 1.00 88.06 120 ASN A N 1
ATOM 945 C CA . ASN A 1 120 ? 42.096 7.778 -73.766 1.00 88.06 120 ASN A CA 1
ATOM 946 C C . ASN A 1 120 ? 42.882 6.550 -73.256 1.00 88.06 120 ASN A C 1
ATOM 948 O O . ASN A 1 120 ? 43.364 5.760 -74.067 1.00 88.06 120 ASN A O 1
ATOM 952 N N . ASP A 1 121 ? 43.062 6.398 -71.939 1.00 92.75 121 ASP A N 1
ATOM 953 C CA . ASP A 1 121 ? 43.759 5.257 -71.343 1.00 92.75 121 ASP A CA 1
ATOM 954 C C . ASP A 1 121 ? 42.850 4.008 -71.343 1.00 92.75 121 ASP A C 1
ATOM 956 O O . ASP A 1 121 ? 41.710 4.087 -70.870 1.00 92.75 121 ASP A O 1
ATOM 960 N N . PRO A 1 122 ? 43.325 2.832 -71.804 1.00 90.00 122 PRO A N 1
ATOM 961 C CA . PRO A 1 122 ? 42.537 1.595 -71.820 1.00 90.00 122 PRO A CA 1
ATOM 962 C C . PRO A 1 122 ? 41.939 1.194 -70.460 1.00 90.00 122 PRO A C 1
ATOM 964 O O . PRO A 1 122 ? 40.941 0.474 -70.411 1.00 90.00 122 PRO A O 1
ATOM 967 N N . SER A 1 123 ? 42.531 1.646 -69.351 1.00 90.81 123 SER A N 1
ATOM 968 C CA . SER A 1 123 ? 42.070 1.355 -67.988 1.00 90.81 123 SER A CA 1
ATOM 969 C C . SER A 1 123 ? 40.975 2.302 -67.471 1.00 90.81 123 SER A C 1
ATOM 971 O O . SER A 1 123 ? 40.330 1.986 -66.464 1.00 90.81 123 SER A O 1
ATOM 973 N N . TYR A 1 124 ? 40.716 3.427 -68.154 1.00 91.50 124 TYR A N 1
ATOM 974 C CA . TYR A 1 124 ? 39.798 4.478 -67.697 1.00 91.50 124 TYR A CA 1
ATOM 975 C C . TYR A 1 124 ? 38.398 3.944 -67.385 1.00 91.50 124 TYR A C 1
ATOM 977 O O . TYR A 1 124 ? 37.905 4.117 -66.271 1.00 91.50 124 TYR A O 1
ATOM 985 N N . ALA A 1 125 ? 37.773 3.246 -68.338 1.00 90.19 125 ALA A N 1
ATOM 986 C CA . ALA A 1 125 ? 36.388 2.790 -68.210 1.00 90.19 125 ALA A CA 1
ATOM 987 C C . ALA A 1 125 ? 36.188 1.839 -67.015 1.00 90.19 125 ALA A C 1
ATOM 989 O O . ALA A 1 125 ? 35.199 1.942 -66.287 1.00 90.19 125 ALA A O 1
ATOM 990 N N . PHE A 1 126 ? 37.156 0.948 -66.774 1.00 92.19 126 PHE A N 1
ATOM 991 C CA . PHE A 1 126 ? 37.128 0.019 -65.645 1.00 92.19 126 PHE A CA 1
ATOM 992 C C . PHE A 1 126 ? 37.228 0.758 -64.302 1.00 92.19 126 PHE A C 1
ATOM 994 O O . PHE A 1 126 ? 36.416 0.527 -63.400 1.00 92.19 126 PHE A O 1
ATOM 1001 N N . LEU A 1 127 ? 38.184 1.685 -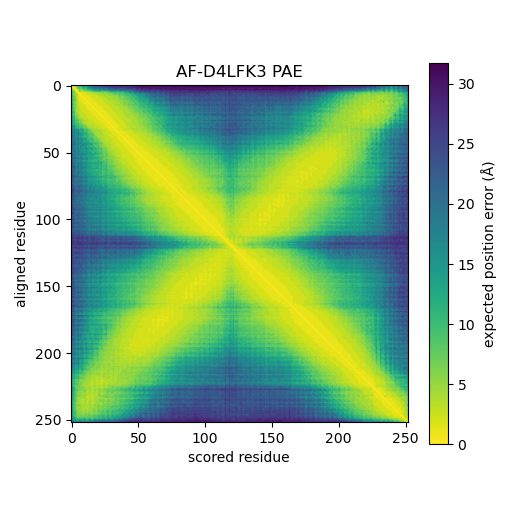64.175 1.00 92.50 127 LEU A N 1
ATOM 1002 C CA . LEU A 1 127 ? 38.386 2.465 -62.950 1.00 92.50 127 LEU A CA 1
ATOM 1003 C C . LEU A 1 127 ? 37.227 3.436 -62.688 1.00 92.50 127 LEU A C 1
ATOM 1005 O O . LEU A 1 127 ? 36.793 3.586 -61.544 1.00 92.50 127 LEU A O 1
ATOM 1009 N N . GLU A 1 128 ? 36.667 4.046 -63.732 1.00 92.00 128 GLU A N 1
ATOM 1010 C CA . GLU A 1 128 ? 35.506 4.924 -63.616 1.00 92.00 128 GLU A CA 1
ATOM 1011 C C . GLU A 1 128 ? 34.264 4.151 -63.146 1.00 92.00 128 GLU A C 1
ATOM 1013 O O . GLU A 1 128 ? 33.547 4.601 -62.244 1.00 92.00 128 GLU A O 1
ATOM 1018 N N . GLN A 1 129 ? 34.025 2.959 -63.699 1.00 92.50 129 GLN A N 1
ATOM 1019 C CA . GLN A 1 129 ? 32.932 2.086 -63.275 1.00 92.50 129 GLN A CA 1
ATOM 1020 C C . GLN A 1 129 ? 33.117 1.609 -61.828 1.00 92.50 129 GLN A C 1
ATOM 1022 O O . GLN A 1 129 ? 32.162 1.649 -61.046 1.00 92.50 129 GLN A O 1
ATOM 1027 N N . GLY A 1 130 ? 34.340 1.229 -61.443 1.00 92.94 130 GLY A N 1
ATOM 1028 C CA . GLY A 1 130 ? 34.693 0.896 -60.061 1.00 92.94 130 GLY A CA 1
ATOM 1029 C C . GLY A 1 130 ? 34.402 2.051 -59.100 1.00 92.94 130 GLY A C 1
ATOM 1030 O O . GLY A 1 130 ? 33.706 1.864 -58.098 1.00 92.94 130 GLY A O 1
ATOM 1031 N N . ARG A 1 131 ? 34.823 3.272 -59.455 1.00 93.75 131 ARG A N 1
ATOM 1032 C CA . ARG A 1 131 ? 34.536 4.495 -58.690 1.00 93.75 131 ARG A CA 1
ATOM 1033 C C . ARG A 1 131 ? 33.033 4.743 -58.553 1.00 93.75 131 ARG A C 1
ATOM 1035 O O . ARG A 1 131 ? 32.550 5.001 -57.452 1.00 93.75 131 ARG A O 1
ATOM 1042 N N . ARG A 1 132 ? 32.267 4.640 -59.646 1.00 93.81 132 ARG A N 1
ATOM 1043 C CA . ARG A 1 132 ? 30.799 4.805 -59.634 1.00 93.81 132 ARG A CA 1
ATOM 1044 C C . ARG A 1 132 ? 30.120 3.779 -58.721 1.00 93.81 132 ARG A C 1
ATOM 1046 O O . ARG A 1 132 ? 29.190 4.137 -57.998 1.00 93.81 132 ARG A O 1
ATOM 1053 N N . ASN A 1 133 ? 30.579 2.529 -58.726 1.00 94.19 133 ASN A N 1
ATOM 1054 C CA . ASN A 1 133 ? 30.044 1.480 -57.858 1.00 94.19 133 ASN A CA 1
ATOM 1055 C C . ASN A 1 133 ? 30.371 1.738 -56.380 1.00 94.19 133 ASN A C 1
ATOM 1057 O O . ASN A 1 133 ? 29.467 1.667 -55.547 1.00 94.19 133 ASN A O 1
ATOM 1061 N N . ALA A 1 134 ? 31.611 2.125 -56.068 1.00 92.88 134 ALA A N 1
ATOM 1062 C CA . ALA A 1 134 ? 32.024 2.489 -54.712 1.00 92.88 134 ALA A CA 1
ATOM 1063 C C . ALA A 1 134 ? 31.225 3.685 -54.166 1.00 92.88 134 ALA A C 1
ATOM 1065 O O . ALA A 1 134 ? 30.773 3.659 -53.024 1.00 92.88 134 ALA A O 1
ATOM 1066 N N . LEU A 1 135 ? 30.964 4.702 -54.995 1.00 94.56 135 LEU A N 1
ATOM 1067 C CA . LEU A 1 135 ? 30.116 5.838 -54.616 1.00 94.56 135 LEU A CA 1
ATOM 1068 C C . LEU A 1 135 ? 28.669 5.412 -54.337 1.00 94.56 135 LEU A C 1
ATOM 1070 O O . LEU A 1 135 ? 28.095 5.829 -53.333 1.00 94.56 135 LEU A O 1
ATOM 1074 N N . LYS A 1 136 ? 28.079 4.553 -55.181 1.00 95.19 136 LYS A N 1
ATOM 1075 C CA . LYS A 1 136 ? 26.730 4.008 -54.941 1.00 95.19 136 LYS A CA 1
ATOM 1076 C C . LYS A 1 136 ? 26.667 3.199 -53.644 1.00 95.19 136 LYS A C 1
ATOM 1078 O O . LYS A 1 136 ? 25.693 3.318 -52.905 1.00 95.19 136 LYS A O 1
ATOM 1083 N N . GLN A 1 137 ? 27.689 2.392 -53.365 1.00 94.38 137 GLN A N 1
ATOM 1084 C CA . GLN A 1 137 ? 27.781 1.610 -52.135 1.00 94.38 137 GLN A CA 1
ATOM 1085 C C . GLN A 1 137 ? 27.943 2.509 -50.903 1.00 94.38 137 GLN A C 1
ATOM 1087 O O . GLN A 1 137 ? 27.193 2.348 -49.943 1.00 94.38 137 GLN A O 1
ATOM 1092 N N . GLY A 1 138 ? 28.841 3.495 -50.951 1.00 94.81 138 GLY A N 1
ATOM 1093 C CA . GLY A 1 138 ? 29.042 4.448 -49.859 1.00 94.81 138 GLY A CA 1
ATOM 1094 C C . GLY A 1 138 ? 27.791 5.281 -49.573 1.00 94.81 138 GLY A C 1
ATOM 1095 O O . GLY A 1 138 ? 27.425 5.456 -48.417 1.00 94.81 138 GLY A O 1
ATOM 1096 N N . ALA A 1 139 ? 27.067 5.725 -50.608 1.00 94.94 139 ALA A N 1
ATOM 1097 C CA . ALA A 1 139 ? 25.799 6.439 -50.433 1.00 94.94 139 ALA A CA 1
ATOM 1098 C C . ALA A 1 139 ? 24.736 5.583 -49.720 1.00 94.94 139 ALA A C 1
ATOM 1100 O O . ALA A 1 139 ? 24.022 6.093 -48.858 1.00 94.94 139 ALA A O 1
ATOM 1101 N N . ARG A 1 140 ? 24.659 4.281 -50.033 1.00 96.44 140 ARG A N 1
ATOM 1102 C CA . ARG A 1 140 ? 23.771 3.339 -49.331 1.00 96.44 140 ARG A CA 1
ATOM 1103 C C . ARG A 1 140 ? 24.183 3.152 -47.873 1.00 96.44 140 ARG A C 1
ATOM 1105 O O . ARG A 1 140 ? 23.345 3.292 -46.999 1.00 96.44 140 ARG A O 1
ATOM 1112 N N . GLN A 1 141 ? 25.469 2.925 -47.606 1.00 95.31 141 GLN A N 1
ATOM 1113 C CA . GLN A 1 141 ? 25.981 2.768 -46.239 1.00 95.31 141 GLN A CA 1
ATOM 1114 C C . GLN A 1 141 ? 25.743 4.016 -45.378 1.00 95.31 141 GLN A C 1
ATOM 1116 O O . GLN A 1 141 ? 25.393 3.895 -44.207 1.00 95.31 141 GLN A O 1
ATOM 1121 N N . ILE A 1 142 ? 25.888 5.211 -45.960 1.00 97.25 142 ILE A N 1
ATOM 1122 C CA . ILE A 1 142 ? 25.559 6.482 -45.301 1.00 97.25 142 ILE A CA 1
ATOM 1123 C C . ILE A 1 142 ? 24.069 6.533 -44.949 1.00 97.25 142 ILE A C 1
ATOM 1125 O O . ILE A 1 142 ? 23.737 6.846 -43.807 1.00 97.25 142 ILE A O 1
ATOM 1129 N N . ALA A 1 143 ? 23.183 6.213 -45.897 1.00 97.19 143 ALA A N 1
ATOM 1130 C CA . ALA A 1 143 ? 21.740 6.211 -45.663 1.00 97.19 143 ALA A CA 1
ATOM 1131 C C . ALA A 1 143 ? 21.336 5.186 -44.586 1.00 97.19 143 ALA A C 1
ATOM 1133 O O . ALA A 1 143 ? 20.614 5.525 -43.651 1.00 97.19 143 ALA A O 1
ATOM 1134 N N . ASP A 1 144 ? 21.873 3.966 -44.657 1.00 97.44 144 ASP A N 1
ATOM 1135 C CA . ASP A 1 144 ? 21.615 2.907 -43.677 1.00 97.44 144 ASP A CA 1
ATOM 1136 C C . ASP A 1 144 ? 22.096 3.307 -42.272 1.00 97.44 144 ASP A C 1
ATOM 1138 O O . ASP A 1 144 ? 21.405 3.073 -41.279 1.00 97.44 144 ASP A O 1
ATOM 1142 N N . ALA A 1 145 ? 23.276 3.926 -42.163 1.00 96.81 145 ALA A N 1
ATOM 1143 C CA . ALA A 1 145 ? 23.804 4.399 -40.887 1.00 96.81 145 ALA A CA 1
ATOM 1144 C C . ALA A 1 145 ? 22.968 5.558 -40.316 1.00 96.81 145 ALA A C 1
ATOM 1146 O O . ALA A 1 145 ? 22.680 5.568 -39.119 1.00 96.81 145 ALA A O 1
ATOM 1147 N N . GLN A 1 146 ? 22.515 6.493 -41.158 1.00 97.75 146 GLN A N 1
ATOM 1148 C CA . GLN A 1 146 ? 21.598 7.565 -40.752 1.00 97.75 146 GLN A CA 1
ATOM 1149 C C . GLN A 1 146 ? 20.273 7.015 -40.212 1.00 97.75 146 GLN A C 1
ATOM 1151 O O . GLN A 1 146 ? 19.799 7.487 -39.176 1.00 97.75 146 GLN A O 1
ATOM 1156 N N . GLU A 1 147 ? 19.709 5.989 -40.851 1.00 97.81 147 GLU A N 1
ATOM 1157 C CA . GLU A 1 147 ? 18.462 5.372 -40.393 1.00 97.81 147 GLU A CA 1
ATOM 1158 C C . GLU A 1 147 ? 18.641 4.619 -39.067 1.00 97.81 147 GLU A C 1
ATOM 1160 O O . GLU A 1 147 ? 17.805 4.721 -38.163 1.00 97.81 147 GLU A O 1
ATOM 1165 N N . ARG A 1 148 ? 19.777 3.932 -38.886 1.00 97.44 148 ARG A N 1
ATOM 1166 C CA . ARG A 1 148 ? 20.127 3.295 -37.604 1.00 97.44 148 ARG A CA 1
ATOM 1167 C C . ARG A 1 148 ? 20.263 4.314 -36.475 1.00 97.44 148 ARG A C 1
ATOM 1169 O O . ARG A 1 148 ? 19.763 4.059 -35.382 1.00 97.44 148 ARG A O 1
ATOM 1176 N N . ILE A 1 149 ? 20.892 5.465 -36.732 1.00 97.81 149 ILE A N 1
ATOM 1177 C CA . ILE A 1 149 ? 20.982 6.570 -35.761 1.00 97.81 149 ILE A CA 1
ATOM 1178 C C . ILE A 1 149 ? 19.582 7.070 -35.407 1.00 97.81 149 ILE A C 1
ATOM 1180 O O . ILE A 1 149 ? 19.264 7.206 -34.228 1.00 97.81 149 ILE A O 1
ATOM 1184 N N . ARG A 1 150 ? 18.738 7.332 -36.414 1.00 97.94 150 ARG A N 1
ATOM 1185 C CA . ARG A 1 150 ? 17.367 7.815 -36.212 1.00 97.94 150 ARG A CA 1
ATOM 1186 C C . ARG A 1 150 ? 16.558 6.851 -35.343 1.00 97.94 150 ARG A C 1
ATOM 1188 O O . ARG A 1 150 ? 15.954 7.285 -34.367 1.00 97.94 150 ARG A O 1
ATOM 1195 N N . THR A 1 151 ? 16.598 5.561 -35.665 1.00 97.75 151 THR A N 1
ATOM 1196 C CA . THR A 1 151 ? 15.874 4.515 -34.927 1.00 97.75 151 THR A CA 1
ATOM 1197 C C . THR A 1 151 ? 16.373 4.407 -33.486 1.00 97.75 151 THR A C 1
ATOM 1199 O O . THR A 1 151 ? 15.577 4.444 -32.552 1.00 97.75 151 THR A O 1
ATOM 1202 N N . ALA A 1 152 ? 17.693 4.346 -33.282 1.00 97.12 152 ALA A N 1
ATOM 1203 C CA . ALA A 1 152 ? 18.279 4.246 -31.947 1.00 97.12 152 ALA A CA 1
ATOM 1204 C C . ALA A 1 152 ? 17.963 5.473 -31.069 1.00 97.12 152 ALA A C 1
ATOM 1206 O O . ALA A 1 152 ? 17.668 5.315 -29.884 1.00 97.12 152 ALA A O 1
ATOM 1207 N N . ARG A 1 153 ? 17.961 6.681 -31.653 1.00 97.44 153 ARG A N 1
ATOM 1208 C CA . ARG A 1 153 ? 17.533 7.912 -30.968 1.00 97.44 153 ARG A CA 1
ATOM 1209 C C . ARG A 1 153 ? 16.078 7.854 -30.546 1.00 97.44 153 ARG A C 1
ATOM 1211 O O . ARG A 1 153 ? 15.778 8.142 -29.393 1.00 97.44 153 ARG A O 1
ATOM 1218 N N . GLN A 1 154 ? 15.199 7.471 -31.469 1.00 97.56 154 GLN A N 1
ATOM 1219 C CA . GLN A 1 154 ? 13.772 7.385 -31.192 1.00 97.56 154 GLN A CA 1
ATOM 1220 C C . GLN A 1 154 ? 13.495 6.380 -30.066 1.00 97.56 154 GLN A C 1
ATOM 1222 O O . GLN A 1 154 ? 12.810 6.718 -29.106 1.00 97.56 154 GLN A O 1
ATOM 1227 N N . GLU A 1 155 ? 14.102 5.190 -30.116 1.00 97.31 155 GLU A N 1
ATOM 1228 C CA . GLU A 1 155 ? 13.998 4.206 -29.032 1.00 97.31 155 GLU A CA 1
ATOM 1229 C C . GLU A 1 155 ? 14.495 4.772 -27.688 1.00 97.31 155 GLU A C 1
ATOM 1231 O O . GLU A 1 155 ? 13.858 4.578 -26.649 1.00 97.31 155 GLU A O 1
ATOM 1236 N N . ALA A 1 156 ? 15.630 5.481 -27.681 1.00 97.12 156 ALA A N 1
ATOM 1237 C CA . ALA A 1 156 ? 16.183 6.075 -26.465 1.00 97.12 156 ALA A CA 1
ATOM 1238 C C . ALA A 1 156 ? 15.285 7.182 -25.884 1.00 97.12 156 ALA A C 1
ATOM 1240 O O . ALA A 1 156 ? 15.199 7.315 -24.660 1.00 97.12 156 ALA A O 1
ATOM 1241 N N . GLU A 1 157 ? 14.628 7.966 -26.739 1.00 96.94 157 GLU A N 1
ATOM 1242 C CA . GLU A 1 157 ? 13.715 9.046 -26.360 1.00 96.94 157 GLU A CA 1
ATOM 1243 C C . GLU A 1 157 ? 12.375 8.506 -25.847 1.00 96.94 157 GLU A C 1
ATOM 1245 O O . GLU A 1 157 ? 11.918 8.918 -24.781 1.00 96.94 157 GLU A O 1
ATOM 1250 N N . GLU A 1 158 ? 11.798 7.501 -26.509 1.00 96.81 158 GLU A N 1
ATOM 1251 C CA . GLU A 1 158 ? 10.597 6.804 -26.032 1.00 96.81 158 GLU A CA 1
ATOM 1252 C C . GLU A 1 158 ? 10.820 6.186 -24.644 1.00 96.81 158 GLU A C 1
ATOM 1254 O O . GLU A 1 158 ? 9.987 6.328 -23.744 1.00 96.81 158 GLU A O 1
ATOM 1259 N N . LEU A 1 159 ? 11.980 5.556 -24.426 1.00 96.31 159 LEU A N 1
ATOM 1260 C CA . LEU A 1 159 ? 12.361 5.033 -23.112 1.00 96.31 159 LEU A CA 1
ATOM 1261 C C . LEU A 1 159 ? 12.573 6.153 -22.085 1.00 96.31 159 LEU A C 1
ATOM 1263 O O . LEU A 1 159 ? 12.222 5.979 -20.918 1.00 96.31 159 LEU A O 1
ATOM 1267 N N . ALA A 1 160 ? 13.111 7.306 -22.494 1.00 96.00 160 ALA A N 1
ATOM 1268 C CA . ALA A 1 160 ? 13.259 8.466 -21.618 1.00 96.00 160 ALA A CA 1
ATOM 1269 C C . ALA A 1 160 ? 11.902 8.988 -21.125 1.00 96.00 160 ALA A C 1
ATOM 1271 O O . ALA A 1 160 ? 11.757 9.256 -19.932 1.00 96.00 160 ALA A O 1
ATOM 1272 N N . VAL A 1 161 ? 10.911 9.079 -22.019 1.00 96.19 161 VAL A N 1
ATOM 1273 C CA . VAL A 1 161 ? 9.537 9.480 -21.680 1.00 96.19 161 VAL A CA 1
ATOM 1274 C C . VAL A 1 161 ? 8.907 8.473 -20.719 1.00 96.19 161 VAL A C 1
ATOM 1276 O O . VAL A 1 161 ? 8.429 8.863 -19.657 1.00 96.19 161 VAL A O 1
ATOM 1279 N N . GLN A 1 162 ? 8.994 7.172 -21.018 1.00 93.62 162 GLN A N 1
ATOM 1280 C CA . GLN A 1 162 ? 8.466 6.121 -20.135 1.00 93.62 162 GLN A CA 1
ATOM 1281 C C . GLN A 1 162 ? 9.066 6.183 -18.723 1.00 93.62 162 GLN A C 1
ATOM 1283 O O . GLN A 1 162 ? 8.356 6.001 -17.734 1.00 93.62 162 GLN A O 1
ATOM 1288 N N . MET A 1 163 ? 10.371 6.448 -18.617 1.00 94.88 163 MET A N 1
ATOM 1289 C CA . MET A 1 163 ? 11.038 6.642 -17.328 1.00 94.88 163 MET A CA 1
ATOM 1290 C C . MET A 1 163 ? 10.564 7.920 -16.622 1.00 94.88 163 MET A C 1
ATOM 1292 O O . MET A 1 163 ? 10.338 7.894 -15.411 1.00 94.88 163 MET A O 1
ATOM 1296 N N . GLY A 1 164 ? 10.384 9.016 -17.368 1.00 93.19 164 GLY A N 1
ATOM 1297 C CA . GLY A 1 164 ? 9.841 10.277 -16.858 1.00 93.19 164 GLY A CA 1
ATOM 1298 C C . GLY A 1 164 ? 8.437 10.118 -16.274 1.00 93.19 164 GLY A C 1
ATOM 1299 O O . GLY A 1 164 ? 8.163 10.637 -15.196 1.00 93.19 164 GLY A O 1
ATOM 1300 N N . ASP A 1 165 ? 7.589 9.312 -16.914 1.00 93.25 165 ASP A N 1
ATOM 1301 C CA . ASP A 1 165 ? 6.233 9.000 -16.444 1.00 93.25 165 ASP A CA 1
ATOM 1302 C C . ASP A 1 165 ? 6.204 8.031 -15.251 1.00 93.25 165 ASP A C 1
ATOM 1304 O O . ASP A 1 165 ? 5.217 7.969 -14.508 1.00 93.25 165 ASP A O 1
ATOM 1308 N N . ALA A 1 166 ? 7.258 7.233 -15.063 1.00 93.62 166 ALA A N 1
ATOM 1309 C CA . ALA A 1 166 ? 7.353 6.269 -13.971 1.00 93.62 166 ALA A CA 1
ATOM 1310 C C . ALA A 1 166 ? 7.718 6.931 -12.632 1.00 93.62 166 ALA A C 1
ATOM 1312 O O . ALA A 1 166 ? 7.176 6.535 -11.597 1.00 93.62 166 ALA A O 1
ATOM 1313 N N . ALA A 1 167 ? 8.561 7.969 -12.644 1.00 90.50 167 ALA A N 1
ATOM 1314 C CA . ALA A 1 167 ? 8.956 8.715 -11.446 1.00 90.50 167 ALA A CA 1
ATOM 1315 C C . ALA A 1 167 ? 7.761 9.237 -10.610 1.00 90.50 167 ALA A C 1
ATOM 1317 O O . ALA A 1 167 ? 7.653 8.858 -9.439 1.00 90.50 167 ALA A O 1
ATOM 1318 N N . PRO A 1 168 ? 6.789 9.992 -11.169 1.00 94.88 168 PRO A N 1
ATOM 1319 C CA . PRO A 1 168 ? 5.651 10.475 -10.389 1.00 94.88 168 PRO A CA 1
ATOM 1320 C C . PRO A 1 168 ? 4.757 9.334 -9.885 1.00 94.88 168 PRO A C 1
ATOM 1322 O O . PRO A 1 168 ? 4.163 9.445 -8.813 1.00 94.88 168 PRO A O 1
ATOM 1325 N N . LYS A 1 169 ? 4.668 8.211 -10.611 1.00 96.25 169 LYS A N 1
ATOM 1326 C CA . LYS A 1 169 ? 3.917 7.026 -10.156 1.00 96.25 169 LYS A CA 1
ATOM 1327 C C . LYS A 1 169 ? 4.583 6.374 -8.944 1.00 96.25 169 LYS A C 1
ATOM 1329 O O . LYS A 1 169 ? 3.882 5.955 -8.021 1.00 96.25 169 LYS A O 1
ATOM 1334 N N . MET A 1 170 ? 5.914 6.311 -8.919 1.00 95.94 170 MET A N 1
ATOM 1335 C CA . MET A 1 170 ? 6.667 5.817 -7.764 1.00 95.94 170 MET A CA 1
ATOM 1336 C C . MET A 1 170 ? 6.490 6.724 -6.548 1.00 95.94 170 MET A C 1
ATOM 1338 O O . MET A 1 170 ? 6.201 6.224 -5.459 1.00 95.94 170 MET A O 1
ATOM 1342 N N . ASP A 1 171 ? 6.579 8.042 -6.730 1.00 95.94 171 ASP A N 1
ATOM 1343 C CA . ASP A 1 171 ? 6.362 9.007 -5.647 1.00 95.94 171 ASP A CA 1
ATOM 1344 C C . ASP A 1 171 ? 4.942 8.907 -5.082 1.00 95.94 171 ASP A C 1
ATOM 1346 O O . ASP A 1 171 ? 4.750 8.874 -3.864 1.00 95.94 171 ASP A O 1
ATOM 1350 N N . GLN A 1 172 ? 3.936 8.750 -5.948 1.00 97.12 172 GLN A N 1
ATOM 1351 C CA . GLN A 1 172 ? 2.556 8.501 -5.525 1.00 97.12 172 GLN A CA 1
ATOM 1352 C C . GLN A 1 172 ? 2.408 7.194 -4.734 1.00 97.12 172 GLN A C 1
ATOM 1354 O O . GLN A 1 172 ? 1.680 7.169 -3.737 1.00 97.12 172 GLN A O 1
ATOM 1359 N N . CYS A 1 173 ? 3.092 6.117 -5.137 1.00 97.25 173 CYS A N 1
ATOM 1360 C CA . CYS A 1 173 ? 3.092 4.852 -4.395 1.00 97.25 173 CYS A CA 1
ATOM 1361 C C . CYS A 1 173 ? 3.740 5.019 -3.014 1.00 97.25 173 CYS A C 1
ATOM 1363 O O . CYS A 1 173 ? 3.124 4.680 -2.005 1.00 97.25 173 CYS A O 1
ATOM 1365 N N . ARG A 1 174 ? 4.917 5.649 -2.935 1.00 97.75 174 ARG A N 1
ATOM 1366 C CA . ARG A 1 174 ? 5.601 5.943 -1.662 1.00 97.75 174 ARG A CA 1
ATOM 1367 C C . ARG A 1 174 ? 4.740 6.805 -0.736 1.00 97.75 174 ARG A C 1
ATOM 1369 O O . ARG A 1 174 ? 4.572 6.476 0.437 1.00 97.75 174 ARG A O 1
ATOM 1376 N N . ALA A 1 175 ? 4.108 7.850 -1.268 1.00 97.81 175 ALA A N 1
ATOM 1377 C CA . ALA A 1 175 ? 3.182 8.691 -0.510 1.00 97.81 175 ALA A CA 1
ATOM 1378 C C . ALA A 1 175 ? 1.927 7.925 -0.054 1.00 97.81 175 ALA A C 1
ATOM 1380 O O . ALA A 1 175 ? 1.383 8.182 1.024 1.00 97.81 175 ALA A O 1
ATOM 1381 N N . ARG A 1 176 ? 1.429 6.977 -0.857 1.00 97.94 176 ARG A N 1
ATOM 1382 C CA . ARG A 1 176 ? 0.324 6.094 -0.457 1.00 97.94 176 ARG A CA 1
ATOM 1383 C C . ARG A 1 176 ? 0.754 5.127 0.649 1.00 97.94 176 ARG A C 1
ATOM 1385 O O . ARG A 1 176 ? 0.005 4.997 1.612 1.00 97.94 176 ARG A O 1
ATOM 1392 N N . LEU A 1 177 ? 1.941 4.527 0.573 1.00 97.81 177 LEU A N 1
ATOM 1393 C CA . LEU A 1 177 ? 2.495 3.682 1.640 1.00 97.81 177 LEU A CA 1
ATOM 1394 C C . LEU A 1 177 ? 2.648 4.447 2.956 1.00 97.81 177 LEU A C 1
ATOM 1396 O O . LEU A 1 177 ? 2.221 3.945 3.992 1.00 97.81 177 LEU A O 1
ATOM 1400 N N . ALA A 1 178 ? 3.169 5.676 2.919 1.00 97.44 178 ALA A N 1
ATOM 1401 C CA . ALA A 1 178 ? 3.287 6.519 4.109 1.00 97.44 178 ALA A CA 1
ATOM 1402 C C . ALA A 1 178 ? 1.918 6.787 4.763 1.00 97.44 178 ALA A C 1
ATOM 1404 O O . ALA A 1 178 ? 1.759 6.630 5.975 1.00 97.44 178 ALA A O 1
ATOM 1405 N N . ARG A 1 179 ? 0.898 7.120 3.957 1.00 98.00 179 ARG A N 1
ATOM 1406 C CA . ARG A 1 179 ? -0.478 7.325 4.443 1.00 98.00 179 ARG A CA 1
ATOM 1407 C C . ARG A 1 179 ? -1.082 6.056 5.040 1.00 98.00 179 ARG A C 1
ATOM 1409 O O . ARG A 1 1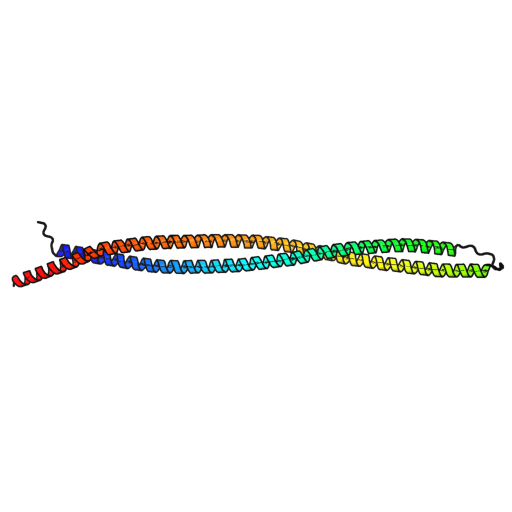79 ? -1.680 6.119 6.111 1.00 98.00 179 ARG A O 1
ATOM 1416 N N . LEU A 1 180 ? -0.914 4.912 4.377 1.00 97.75 180 LEU A N 1
ATOM 1417 C CA . LEU A 1 180 ? -1.405 3.628 4.881 1.00 97.75 180 LEU A CA 1
ATOM 1418 C C . LEU A 1 180 ? -0.690 3.222 6.180 1.00 97.75 180 LEU A C 1
ATOM 1420 O O . LEU A 1 180 ? -1.350 2.786 7.117 1.00 97.75 180 LEU A O 1
ATOM 1424 N N . GLY A 1 181 ? 0.624 3.439 6.288 1.00 97.44 181 GLY A N 1
ATOM 1425 C CA . GLY A 1 181 ? 1.380 3.208 7.525 1.00 97.44 181 GLY A CA 1
ATOM 1426 C C . GLY A 1 181 ? 0.905 4.087 8.689 1.00 97.44 181 GLY A C 1
ATOM 1427 O O . GLY A 1 181 ? 0.766 3.612 9.820 1.00 97.44 181 GLY A O 1
ATOM 1428 N N . GLY A 1 182 ? 0.564 5.349 8.407 1.00 97.44 182 GLY A N 1
ATOM 1429 C CA . GLY A 1 182 ? -0.105 6.228 9.369 1.00 97.44 182 GLY A CA 1
ATOM 1430 C C . GLY A 1 182 ? -1.467 5.682 9.813 1.00 97.44 182 GLY A C 1
ATOM 1431 O O . GLY A 1 182 ? -1.745 5.625 11.011 1.00 97.44 182 GLY A O 1
ATOM 1432 N N . ALA A 1 183 ? -2.284 5.202 8.869 1.00 96.69 183 ALA A N 1
ATOM 1433 C CA . ALA A 1 183 ? -3.585 4.600 9.163 1.00 96.69 183 ALA A CA 1
ATOM 1434 C C . ALA A 1 183 ? -3.468 3.323 10.017 1.00 96.69 183 ALA A C 1
ATOM 1436 O O . ALA A 1 183 ? -4.206 3.180 10.988 1.00 96.69 183 ALA A O 1
ATOM 1437 N N . VAL A 1 184 ? -2.506 2.439 9.724 1.00 97.44 184 VAL A N 1
ATOM 1438 C CA . VAL A 1 184 ? -2.198 1.248 10.542 1.00 97.44 184 VAL A CA 1
ATOM 1439 C C . VAL A 1 184 ? -1.849 1.638 11.976 1.00 97.44 184 VAL A C 1
ATOM 1441 O O . VAL A 1 184 ? -2.338 1.027 12.925 1.00 97.44 184 VAL A O 1
ATOM 1444 N N . THR A 1 185 ? -1.020 2.669 12.143 1.00 96.81 185 THR A N 1
ATOM 1445 C CA . THR A 1 185 ? -0.593 3.142 13.467 1.00 96.81 185 THR A CA 1
ATOM 1446 C C . THR A 1 185 ? -1.771 3.705 14.265 1.00 96.81 185 THR A C 1
ATOM 1448 O O . THR A 1 185 ? -1.920 3.382 15.445 1.00 96.81 185 THR A O 1
ATOM 1451 N N . ALA A 1 186 ? -2.628 4.500 13.618 1.00 96.38 186 ALA A N 1
ATOM 1452 C CA . ALA A 1 186 ? -3.816 5.087 14.232 1.00 96.38 186 ALA A CA 1
ATOM 1453 C C . ALA A 1 186 ? -4.877 4.032 14.589 1.00 96.38 186 ALA A C 1
ATOM 1455 O O . ALA A 1 186 ? -5.359 4.004 15.718 1.00 96.38 186 ALA A O 1
ATOM 1456 N N . LEU A 1 187 ? -5.207 3.121 13.669 1.00 95.88 187 LEU A N 1
ATOM 1457 C CA . LEU A 1 187 ? -6.148 2.030 13.945 1.00 95.88 187 LEU A CA 1
ATOM 1458 C C . LEU A 1 187 ? -5.620 1.118 15.055 1.00 95.88 187 LEU A C 1
ATOM 1460 O O . LEU A 1 187 ? -6.345 0.802 15.993 1.00 95.88 187 LEU A O 1
ATOM 1464 N N . GLY A 1 188 ? -4.334 0.761 15.007 1.00 95.81 188 GLY A N 1
ATOM 1465 C CA . GLY A 1 188 ? -3.709 -0.062 16.038 1.00 95.81 188 GLY A CA 1
ATOM 1466 C C . GLY A 1 188 ? -3.722 0.586 17.428 1.00 95.81 188 GLY A C 1
ATOM 1467 O O . GLY A 1 188 ? -3.872 -0.118 18.425 1.00 95.81 188 GLY A O 1
ATOM 1468 N N . SER A 1 189 ? -3.582 1.913 17.535 1.00 96.19 189 SER A N 1
ATOM 1469 C CA . SER A 1 189 ? -3.675 2.605 18.830 1.00 96.19 189 SER A CA 1
ATOM 1470 C C . SER A 1 189 ? -5.110 2.675 19.358 1.00 96.19 189 SER A C 1
ATOM 1472 O O . SER A 1 189 ? -5.326 2.522 20.565 1.00 96.19 189 SER A O 1
ATOM 1474 N N . GLN A 1 190 ? -6.091 2.844 18.470 1.00 95.50 190 GLN A N 1
ATOM 1475 C CA . GLN A 1 190 ? -7.505 2.827 18.836 1.00 95.50 190 GLN A CA 1
ATOM 1476 C C . GLN A 1 190 ? -7.962 1.431 19.286 1.00 95.50 190 GLN A C 1
ATOM 1478 O O . GLN A 1 190 ? -8.645 1.333 20.302 1.00 95.50 190 GLN A O 1
ATOM 1483 N N . ILE A 1 191 ? -7.533 0.366 18.596 1.00 95.06 191 ILE A N 1
ATOM 1484 C CA . ILE A 1 191 ? -7.806 -1.029 18.987 1.00 95.06 191 ILE A CA 1
ATOM 1485 C C . ILE A 1 191 ? -7.264 -1.298 20.393 1.00 95.06 191 ILE A C 1
ATOM 1487 O O . ILE A 1 191 ? -8.037 -1.657 21.272 1.00 95.06 191 ILE A O 1
ATOM 1491 N N . ARG A 1 192 ? -5.985 -0.989 20.660 1.00 95.56 192 ARG A N 1
ATOM 1492 C CA . ARG A 1 192 ? -5.392 -1.165 22.002 1.00 95.56 192 ARG A CA 1
ATOM 1493 C C . ARG A 1 192 ? -6.119 -0.385 23.095 1.00 95.56 192 ARG A C 1
ATOM 1495 O O . ARG A 1 192 ? -6.184 -0.827 24.238 1.00 95.56 192 ARG A O 1
ATOM 1502 N N . THR A 1 193 ? -6.627 0.802 22.771 1.00 95.50 193 THR A N 1
ATOM 1503 C CA . THR A 1 193 ? -7.427 1.595 23.716 1.00 95.50 193 THR A CA 1
ATOM 1504 C C . THR A 1 193 ? -8.758 0.907 24.021 1.00 95.50 193 THR A C 1
ATOM 1506 O O . THR A 1 193 ? -9.147 0.836 25.183 1.00 95.50 193 THR A O 1
ATOM 1509 N N . LEU A 1 194 ? -9.435 0.373 23.001 1.00 93.94 194 LEU A N 1
ATOM 1510 C CA . LEU A 1 194 ? -10.687 -0.367 23.172 1.00 93.94 194 LEU A CA 1
ATOM 1511 C C . LEU A 1 194 ? -10.489 -1.688 23.917 1.00 93.94 194 LEU A C 1
ATOM 1513 O O . LEU A 1 194 ? -11.308 -2.013 24.767 1.00 93.94 194 LEU A O 1
ATOM 1517 N N . GLU A 1 195 ? -9.407 -2.417 23.650 1.00 94.12 195 GLU A N 1
ATOM 1518 C CA . GLU A 1 195 ? -9.053 -3.643 24.378 1.00 94.12 195 GLU A CA 1
ATOM 1519 C C . GLU A 1 195 ? -8.874 -3.359 25.873 1.00 94.12 195 GLU A C 1
ATOM 1521 O O . GLU A 1 195 ? -9.526 -3.985 26.698 1.00 94.12 195 GLU A O 1
ATOM 1526 N N . ARG A 1 196 ? -8.108 -2.320 26.234 1.00 95.25 196 ARG A N 1
ATOM 1527 C CA . ARG A 1 196 ? -7.959 -1.910 27.644 1.00 95.25 196 ARG A CA 1
ATOM 1528 C C . ARG A 1 196 ? -9.277 -1.491 28.288 1.00 95.25 196 ARG A C 1
ATOM 1530 O O . ARG A 1 196 ? -9.486 -1.729 29.474 1.00 95.25 196 ARG A O 1
ATOM 1537 N N . PHE A 1 197 ? -10.145 -0.825 27.530 1.00 93.44 197 PHE A N 1
ATOM 1538 C CA . PHE A 1 197 ? -11.473 -0.459 28.010 1.00 93.44 197 PHE A CA 1
ATOM 1539 C C . PHE A 1 197 ? -12.331 -1.704 28.276 1.00 93.44 197 PHE A C 1
ATOM 1541 O O . PHE A 1 197 ? -12.980 -1.780 29.315 1.00 93.44 197 PHE A O 1
ATOM 1548 N N . LEU A 1 198 ? -12.284 -2.696 27.384 1.00 91.69 198 LEU A N 1
ATOM 1549 C CA . LEU A 1 198 ? -12.956 -3.984 27.559 1.00 91.69 198 LEU A CA 1
ATOM 1550 C C . LEU A 1 198 ? -12.420 -4.756 28.771 1.00 91.69 198 LEU A C 1
ATOM 1552 O O . LEU A 1 198 ? -13.226 -5.257 29.553 1.00 91.69 198 LEU A O 1
ATOM 1556 N N . ASP A 1 199 ? -11.100 -4.795 28.968 1.00 92.94 199 ASP A N 1
ATOM 1557 C CA . ASP A 1 199 ? -10.472 -5.426 30.138 1.00 92.94 199 ASP A CA 1
ATOM 1558 C C . ASP A 1 199 ? -10.913 -4.741 31.440 1.00 92.94 199 ASP A C 1
ATOM 1560 O O . ASP A 1 199 ? -11.270 -5.398 32.418 1.00 92.94 199 ASP A O 1
ATOM 1564 N N . SER A 1 200 ? -10.951 -3.403 31.445 1.00 92.69 200 SER A N 1
ATOM 1565 C CA . SER A 1 200 ? -11.418 -2.624 32.595 1.00 92.69 200 SER A CA 1
ATOM 1566 C C . SER A 1 200 ? -12.902 -2.847 32.888 1.00 92.69 200 SER A C 1
ATOM 1568 O O . SER A 1 200 ? -13.282 -2.888 34.058 1.00 92.69 200 SER A O 1
ATOM 1570 N N . LEU A 1 201 ? -13.744 -2.965 31.857 1.00 90.06 201 LEU A N 1
ATOM 1571 C CA . LEU A 1 201 ? -15.163 -3.282 32.021 1.00 90.06 201 LEU A CA 1
ATOM 1572 C C . LEU A 1 201 ? -15.357 -4.692 32.585 1.00 90.06 201 LEU A C 1
ATOM 1574 O O . LEU A 1 201 ? -16.176 -4.868 33.483 1.00 90.06 201 LEU A O 1
ATOM 1578 N N . ALA A 1 202 ? -14.595 -5.674 32.097 1.00 89.62 202 ALA A N 1
ATOM 1579 C CA . ALA A 1 202 ? -14.652 -7.048 32.589 1.00 89.62 202 ALA A CA 1
ATOM 1580 C C . ALA A 1 202 ? -14.261 -7.128 34.074 1.00 89.62 202 ALA A C 1
ATOM 1582 O O . ALA A 1 202 ? -15.030 -7.641 34.883 1.00 89.62 202 ALA A O 1
ATOM 1583 N N . ALA A 1 203 ? -13.131 -6.524 34.454 1.00 91.38 203 ALA A N 1
ATOM 1584 C CA . ALA A 1 203 ? -12.698 -6.473 35.850 1.00 91.38 203 ALA A CA 1
ATOM 1585 C C . ALA A 1 203 ? -13.698 -5.719 36.750 1.00 91.38 203 ALA A C 1
ATOM 1587 O O . ALA A 1 203 ? -13.956 -6.123 37.884 1.00 91.38 203 ALA A O 1
ATOM 1588 N N . GLY A 1 204 ? -14.288 -4.628 36.247 1.00 89.75 204 GLY A N 1
ATOM 1589 C CA . GLY A 1 204 ? -15.325 -3.880 36.960 1.00 89.75 204 GLY A CA 1
ATOM 1590 C C . GLY A 1 204 ? -16.602 -4.695 37.185 1.00 89.75 204 GLY A C 1
ATOM 1591 O O . GLY A 1 204 ? -17.190 -4.619 38.264 1.00 89.75 204 GLY A O 1
ATOM 1592 N N . LEU A 1 205 ? -17.004 -5.501 36.199 1.00 86.88 205 LEU A N 1
ATOM 1593 C CA . LEU A 1 205 ? -18.140 -6.417 36.303 1.00 86.88 205 LEU A CA 1
ATOM 1594 C C . LEU A 1 205 ? -17.899 -7.515 37.341 1.00 86.88 205 LEU A C 1
ATOM 1596 O O . LEU A 1 205 ? -18.755 -7.720 38.197 1.00 86.88 205 LEU A O 1
ATOM 1600 N N . GLU A 1 206 ? -16.731 -8.159 37.315 1.00 89.06 206 GLU A N 1
ATOM 1601 C CA . GLU A 1 206 ? -16.354 -9.184 38.300 1.00 89.06 206 GLU A CA 1
ATOM 1602 C C . GLU A 1 206 ? -16.354 -8.623 39.729 1.00 89.06 206 GLU A C 1
ATOM 1604 O O . GLU A 1 206 ? -16.899 -9.233 40.652 1.00 89.06 206 GLU A O 1
ATOM 1609 N N . ALA A 1 207 ? -15.794 -7.424 39.917 1.00 89.00 207 ALA A N 1
ATOM 1610 C CA . ALA A 1 207 ? -15.784 -6.753 41.213 1.00 89.00 207 ALA A CA 1
ATOM 1611 C C . ALA A 1 207 ? -17.202 -6.400 41.691 1.00 89.00 207 ALA A C 1
ATOM 1613 O O . ALA A 1 207 ? -17.528 -6.595 42.866 1.00 89.00 207 ALA A O 1
ATOM 1614 N N . TYR A 1 208 ? -18.052 -5.902 40.789 1.00 86.19 208 TYR A N 1
ATOM 1615 C CA . TYR A 1 208 ? -19.442 -5.579 41.101 1.00 86.19 208 TYR A CA 1
ATOM 1616 C C . TYR A 1 208 ? -20.250 -6.828 41.470 1.00 86.19 208 TYR A C 1
ATOM 1618 O O . TYR A 1 208 ? -21.018 -6.795 42.431 1.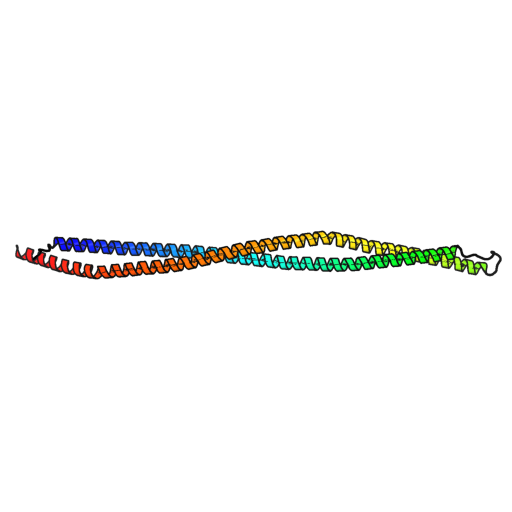00 86.19 208 TYR A O 1
ATOM 1626 N N . GLU A 1 209 ? -20.052 -7.938 40.758 1.00 85.88 209 GLU A N 1
ATOM 1627 C CA . GLU A 1 209 ? -20.707 -9.213 41.051 1.00 85.88 209 GLU A CA 1
ATOM 1628 C C . GLU A 1 209 ? -20.280 -9.759 42.421 1.00 85.88 209 GLU A C 1
ATOM 1630 O O . GLU A 1 209 ? -21.136 -10.083 43.247 1.00 85.88 209 GLU A O 1
ATOM 1635 N N . ALA A 1 210 ? -18.978 -9.767 42.720 1.00 86.88 210 ALA A N 1
ATOM 1636 C CA . ALA A 1 210 ? -18.461 -10.188 44.023 1.00 86.88 210 ALA A CA 1
ATOM 1637 C C . ALA A 1 210 ? -19.005 -9.314 45.171 1.00 86.88 210 ALA A C 1
ATOM 1639 O O . ALA A 1 210 ? -19.427 -9.816 46.220 1.00 86.88 210 ALA A O 1
ATOM 1640 N N . GLN A 1 211 ? -19.058 -7.993 44.972 1.00 86.69 211 GLN A N 1
ATOM 1641 C CA . GLN A 1 211 ? -19.650 -7.073 45.941 1.00 86.69 211 GLN A CA 1
ATOM 1642 C C . GLN A 1 211 ? -21.163 -7.316 46.103 1.00 86.69 211 GLN A C 1
ATOM 1644 O O . GLN A 1 211 ? -21.674 -7.340 47.223 1.00 86.69 211 GLN A O 1
ATOM 1649 N N . GLY A 1 212 ? -21.893 -7.543 45.012 1.00 84.56 212 GLY A N 1
ATOM 1650 C CA . GLY A 1 212 ? -23.316 -7.879 45.048 1.00 84.56 212 GLY A CA 1
ATOM 1651 C C . GLY A 1 212 ? -23.596 -9.171 45.820 1.00 84.56 212 GLY A C 1
ATOM 1652 O O . GLY A 1 212 ? -24.467 -9.190 46.691 1.00 84.56 212 GLY A O 1
ATOM 1653 N N . GLN A 1 213 ? -22.820 -10.227 45.560 1.00 84.81 213 GLN A N 1
ATOM 1654 C CA . GLN A 1 213 ? -22.934 -11.519 46.245 1.00 84.81 213 GLN A CA 1
ATOM 1655 C C . GLN A 1 213 ? -22.661 -11.397 47.748 1.00 84.81 213 GLN A C 1
ATOM 1657 O O . GLN A 1 213 ? -23.418 -11.929 48.562 1.00 84.81 213 GLN A O 1
ATOM 1662 N N . THR A 1 214 ? -21.623 -10.652 48.139 1.00 87.94 214 THR A N 1
ATOM 1663 C CA . THR A 1 214 ? -21.322 -10.428 49.562 1.00 87.94 214 THR A CA 1
ATOM 1664 C C . THR A 1 214 ? -22.446 -9.667 50.265 1.00 87.94 214 THR A C 1
ATOM 1666 O O . THR A 1 214 ? -22.912 -10.125 51.310 1.00 87.94 214 THR A O 1
ATOM 1669 N N . HIS A 1 215 ? -22.960 -8.579 49.679 1.00 86.25 215 HIS A N 1
ATOM 1670 C CA . HIS A 1 215 ? -24.101 -7.845 50.238 1.00 86.25 215 HIS A CA 1
ATOM 1671 C C . HIS A 1 215 ? -25.362 -8.708 50.366 1.00 86.25 215 HIS A C 1
ATOM 1673 O O . HIS A 1 215 ? -26.002 -8.687 51.420 1.00 86.25 215 HIS A O 1
ATOM 1679 N N . LEU A 1 216 ? -25.713 -9.477 49.330 1.00 84.75 216 LEU A N 1
ATOM 1680 C CA . LEU A 1 216 ? -26.879 -10.363 49.359 1.00 84.75 216 LEU A CA 1
ATOM 1681 C C . LEU A 1 216 ? -26.728 -11.449 50.428 1.00 84.75 216 LEU A C 1
ATOM 1683 O O . LEU A 1 216 ? -27.634 -11.608 51.241 1.00 84.75 216 LEU A O 1
ATOM 1687 N N . SER A 1 217 ? -25.570 -12.113 50.508 1.00 86.38 217 SER A N 1
ATOM 1688 C CA . SER A 1 217 ? -25.302 -13.127 51.539 1.00 86.38 217 SER A CA 1
ATOM 1689 C C . SER A 1 217 ? -25.413 -12.562 52.962 1.00 86.38 217 SER A C 1
ATOM 1691 O O . SER A 1 217 ? -25.984 -13.200 53.848 1.00 86.38 217 SER A O 1
ATOM 1693 N N . GLY A 1 218 ? -24.939 -11.328 53.177 1.00 89.12 218 GLY A N 1
ATOM 1694 C CA . GLY A 1 218 ? -25.049 -10.625 54.453 1.00 89.12 218 GLY A CA 1
ATOM 1695 C C . GLY A 1 218 ? -26.497 -10.296 54.814 1.00 89.12 218 GLY A C 1
ATOM 1696 O O . GLY A 1 218 ? -26.907 -10.492 55.958 1.00 89.12 218 GLY A O 1
ATOM 1697 N N . MET A 1 219 ? -27.299 -9.855 53.840 1.00 86.44 219 MET A N 1
ATOM 1698 C CA . MET A 1 219 ? -28.735 -9.625 54.037 1.00 86.44 219 MET A CA 1
ATOM 1699 C C . MET A 1 219 ? -29.496 -10.928 54.289 1.00 86.44 219 MET A C 1
ATOM 1701 O O . MET A 1 219 ? -30.338 -10.966 55.177 1.00 86.44 219 MET A O 1
ATOM 1705 N N . GLU A 1 220 ? -29.197 -12.004 53.562 1.00 87.56 220 GLU A N 1
ATOM 1706 C CA . GLU A 1 220 ? -29.802 -13.324 53.783 1.00 87.56 220 GLU A CA 1
ATOM 1707 C C . GLU A 1 220 ? -29.475 -13.884 55.166 1.00 87.56 220 GLU A C 1
ATOM 1709 O O . GLU A 1 220 ? -30.320 -14.520 55.801 1.00 87.56 220 GLU A O 1
ATOM 1714 N N . HIS A 1 221 ? -28.252 -13.657 55.643 1.00 90.12 221 HIS A N 1
ATOM 1715 C CA . HIS A 1 221 ? -27.866 -14.001 57.003 1.00 90.12 221 HIS A CA 1
ATOM 1716 C C . HIS A 1 221 ? -28.654 -13.170 58.025 1.00 90.12 221 HIS A C 1
ATOM 1718 O O . HIS A 1 221 ? -29.264 -13.741 58.925 1.00 90.12 221 HIS A O 1
ATOM 1724 N N . ALA A 1 222 ? -28.725 -11.846 57.845 1.00 87.75 222 ALA A N 1
ATOM 1725 C CA . ALA A 1 222 ? -29.483 -10.957 58.727 1.00 87.75 222 ALA A CA 1
ATOM 1726 C C . ALA A 1 222 ? -30.983 -11.299 58.770 1.00 87.75 222 ALA A C 1
ATOM 1728 O O . ALA A 1 222 ? -31.580 -11.307 59.844 1.00 87.75 222 ALA A O 1
ATOM 1729 N N . ILE A 1 223 ? -31.582 -11.628 57.622 1.00 87.56 223 ILE A N 1
ATOM 1730 C CA . ILE A 1 223 ? -32.974 -12.086 57.521 1.00 87.56 223 ILE A CA 1
ATOM 1731 C C . ILE A 1 223 ? -33.159 -13.373 58.331 1.00 87.56 223 ILE A C 1
ATOM 1733 O O . ILE A 1 223 ? -34.022 -13.400 59.206 1.00 87.56 223 ILE A O 1
ATOM 1737 N N . ARG A 1 224 ? -32.306 -14.390 58.130 1.00 88.62 224 ARG A N 1
ATOM 1738 C CA . ARG A 1 224 ? -32.347 -15.644 58.907 1.00 88.62 224 ARG A CA 1
ATOM 1739 C C . ARG A 1 224 ? -32.240 -15.410 60.412 1.00 88.62 224 ARG A C 1
ATOM 1741 O O . ARG A 1 224 ? -32.998 -15.998 61.175 1.00 88.62 224 ARG A O 1
ATOM 1748 N N . CYS A 1 225 ? -31.348 -14.520 60.845 1.00 87.44 225 CYS A N 1
ATOM 1749 C CA . CYS A 1 225 ? -31.196 -14.179 62.261 1.00 87.44 225 CYS A CA 1
ATOM 1750 C C . CYS A 1 225 ? -32.442 -13.514 62.868 1.00 87.44 225 CYS A C 1
ATOM 1752 O O . CYS A 1 225 ? -32.613 -13.564 64.083 1.00 87.44 225 CYS A O 1
ATOM 1754 N N . MET A 1 226 ? -33.309 -12.895 62.059 1.00 85.56 226 MET A N 1
ATOM 1755 C CA . MET A 1 226 ? -34.564 -12.305 62.535 1.00 85.56 226 MET A CA 1
ATOM 1756 C C . MET A 1 226 ? -35.774 -13.237 62.414 1.00 85.56 226 MET A C 1
ATOM 1758 O O . MET A 1 226 ? -36.765 -13.015 63.106 1.00 85.56 226 MET A O 1
ATOM 1762 N N . GLU A 1 227 ? -35.711 -14.286 61.593 1.00 85.38 227 GLU A N 1
ATOM 1763 C CA . GLU A 1 227 ? -36.806 -15.252 61.432 1.00 85.38 227 GLU A CA 1
ATOM 1764 C C . GLU A 1 227 ? -37.079 -16.043 62.720 1.00 85.38 227 GLU A C 1
ATOM 1766 O O . GLU A 1 227 ? -38.235 -16.213 63.103 1.00 85.38 227 GLU A O 1
ATOM 1771 N N . GLU A 1 228 ? -36.040 -16.481 63.434 1.00 84.88 228 GLU A N 1
ATOM 1772 C CA . GLU A 1 228 ? -36.186 -17.225 64.697 1.00 84.88 228 GLU A CA 1
ATOM 1773 C C . GLU A 1 228 ? -36.850 -16.382 65.808 1.00 84.88 228 GLU A C 1
ATOM 1775 O O . GLU A 1 228 ? -37.868 -16.812 66.364 1.00 84.88 228 GLU A O 1
ATOM 1780 N N . PRO A 1 229 ? -36.374 -15.152 66.102 1.00 83.25 229 PRO A N 1
ATOM 1781 C CA . PRO A 1 229 ? -37.052 -14.241 67.025 1.00 83.25 229 PRO A CA 1
ATOM 1782 C C . PRO A 1 229 ? -38.493 -13.919 66.614 1.00 83.25 229 PRO A C 1
ATOM 1784 O O . PRO A 1 229 ? -39.369 -13.813 67.473 1.00 83.25 229 PRO A O 1
ATOM 1787 N N . GLN A 1 230 ? -38.765 -13.793 65.311 1.00 85.38 230 GLN A N 1
ATOM 1788 C CA . GLN A 1 230 ? -40.103 -13.519 64.778 1.00 85.38 230 GLN A CA 1
ATOM 1789 C C . GLN A 1 230 ? -41.067 -14.687 65.018 1.00 85.38 230 GLN A C 1
ATOM 1791 O O . GLN A 1 230 ? -42.210 -14.487 65.454 1.00 85.38 230 GLN A O 1
ATOM 1796 N N . GLN A 1 231 ? -40.600 -15.919 64.809 1.00 84.62 231 GLN A N 1
ATOM 1797 C CA . GLN A 1 231 ? -41.366 -17.130 65.100 1.00 84.62 231 GLN A CA 1
ATOM 1798 C C . GLN A 1 231 ? -41.644 -17.267 66.598 1.00 84.62 231 GLN A C 1
ATOM 1800 O O . GLN A 1 231 ? -42.792 -17.505 66.986 1.00 84.62 231 GLN A O 1
ATOM 1805 N N . LEU A 1 232 ? -40.629 -17.054 67.441 1.00 83.00 232 LEU A N 1
ATOM 1806 C CA . LEU A 1 232 ? -40.767 -17.072 68.899 1.00 83.00 232 LEU A CA 1
ATOM 1807 C C . LEU A 1 232 ? -41.745 -15.997 69.387 1.00 83.00 232 LEU A C 1
ATOM 1809 O O . LEU A 1 232 ? -42.648 -16.302 70.165 1.00 83.00 232 LEU A O 1
ATOM 1813 N N . GLY A 1 233 ? -41.641 -14.765 68.881 1.00 80.56 233 GLY A N 1
ATOM 1814 C CA . GLY A 1 233 ? -42.580 -13.683 69.185 1.00 80.56 233 GLY A CA 1
ATOM 1815 C C . GLY A 1 233 ? -44.012 -14.012 68.754 1.00 80.56 233 GLY A C 1
ATOM 1816 O O . GLY A 1 233 ? -44.969 -13.742 69.481 1.00 80.56 233 GLY A O 1
ATOM 1817 N N . THR A 1 234 ? -44.179 -14.677 67.609 1.00 84.19 234 THR A N 1
ATOM 1818 C CA . THR A 1 234 ? -45.487 -15.150 67.134 1.00 84.19 234 THR A CA 1
ATOM 1819 C C . THR A 1 234 ? -46.075 -16.233 68.039 1.00 84.19 234 THR A C 1
ATOM 1821 O O . THR A 1 234 ? -47.270 -16.192 68.339 1.00 84.19 234 THR A O 1
ATOM 1824 N N . GLN A 1 235 ? -45.264 -17.194 68.487 1.00 85.31 235 GLN A N 1
ATOM 1825 C CA . GLN A 1 235 ? -45.687 -18.245 69.417 1.00 85.31 235 GLN A CA 1
ATOM 1826 C C . GLN A 1 235 ? -46.027 -17.675 70.801 1.00 85.31 235 GLN A C 1
ATOM 1828 O O . GLN A 1 235 ? -47.082 -17.994 71.348 1.00 85.31 235 GLN A O 1
ATOM 1833 N N . ALA A 1 236 ? -45.185 -16.783 71.331 1.00 80.38 236 ALA A N 1
ATOM 1834 C CA . ALA A 1 236 ? -45.407 -16.107 72.605 1.00 80.38 236 ALA A CA 1
ATOM 1835 C C . ALA A 1 236 ? -46.694 -15.273 72.586 1.00 80.38 236 ALA A C 1
ATOM 1837 O O . ALA A 1 236 ? -47.503 -15.372 73.507 1.00 80.38 236 ALA A O 1
ATOM 1838 N N . TRP A 1 237 ? -46.936 -14.517 71.508 1.00 80.44 237 TRP A N 1
ATOM 1839 C CA . TRP A 1 237 ? -48.181 -13.769 71.335 1.00 80.44 237 TRP A CA 1
ATOM 1840 C C . TRP A 1 237 ? -49.407 -14.687 71.333 1.00 80.44 237 TRP A C 1
ATOM 1842 O O . TRP A 1 237 ? -50.357 -14.428 72.064 1.00 80.44 237 TRP A O 1
ATOM 1852 N N . LYS A 1 238 ? -49.374 -15.802 70.584 1.00 85.56 238 LYS A N 1
ATOM 1853 C CA . LYS A 1 238 ? -50.468 -16.792 70.583 1.00 85.56 238 LYS A CA 1
ATOM 1854 C C . LYS A 1 238 ? -50.760 -17.329 71.988 1.00 85.56 238 LYS A C 1
ATOM 1856 O O . LYS A 1 238 ? -51.927 -17.444 72.354 1.00 85.56 238 LYS A O 1
ATOM 1861 N N . ALA A 1 239 ? -49.722 -17.644 72.764 1.00 83.31 239 ALA A N 1
ATOM 1862 C CA . ALA A 1 239 ? -49.870 -18.146 74.128 1.00 83.31 239 ALA A CA 1
ATOM 1863 C C . ALA A 1 239 ? -50.463 -17.090 75.078 1.00 83.31 239 ALA A C 1
ATOM 1865 O O . ALA A 1 239 ? -51.373 -17.402 75.843 1.00 83.31 239 ALA A O 1
ATOM 1866 N N . ILE A 1 240 ? -49.991 -15.840 74.999 1.00 83.12 240 ILE A N 1
ATOM 1867 C CA . ILE A 1 240 ? -50.488 -14.727 75.824 1.00 83.12 240 ILE A CA 1
ATOM 1868 C C . ILE A 1 240 ? -51.946 -14.407 75.488 1.00 83.12 240 ILE A C 1
ATOM 1870 O O . ILE A 1 240 ? -52.763 -14.333 76.401 1.00 83.12 240 ILE A O 1
ATOM 1874 N N . SER A 1 241 ? -52.300 -14.287 74.204 1.00 80.38 241 SER A N 1
ATOM 1875 C CA . SER A 1 241 ? -53.684 -14.024 73.792 1.00 80.38 241 SER A CA 1
ATOM 1876 C C . SER A 1 241 ? -54.634 -15.145 74.221 1.00 80.38 241 SER A C 1
ATOM 1878 O O . SER A 1 241 ? -55.717 -14.865 74.719 1.00 80.38 241 SER A O 1
ATOM 1880 N N . ALA A 1 242 ? -54.220 -16.413 74.106 1.00 83.81 242 ALA A N 1
ATOM 1881 C CA . ALA A 1 242 ? -55.019 -17.541 74.588 1.00 83.81 242 ALA A CA 1
ATOM 1882 C C . ALA A 1 242 ? -55.227 -17.501 76.112 1.00 83.81 242 ALA A C 1
ATOM 1884 O O . ALA A 1 242 ? -56.298 -17.858 76.604 1.00 83.81 242 ALA A O 1
ATOM 1885 N N . TYR A 1 243 ? -54.215 -17.053 76.861 1.00 80.19 243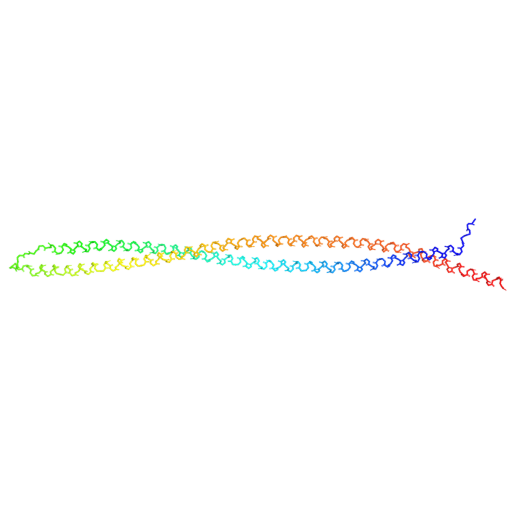 TYR A N 1
ATOM 1886 C CA . TYR A 1 243 ? -54.302 -16.888 78.309 1.00 80.19 243 TYR A CA 1
ATOM 1887 C C . TYR A 1 243 ? -55.215 -15.717 78.702 1.00 80.19 243 TYR A C 1
ATOM 1889 O O . TYR A 1 243 ? -56.033 -15.862 79.609 1.00 80.19 243 TYR A O 1
ATOM 1897 N N . GLU A 1 244 ? -55.120 -14.573 78.015 1.00 80.56 244 GLU A N 1
ATOM 1898 C CA . GLU A 1 244 ? -56.035 -13.437 78.201 1.00 80.56 244 GLU A CA 1
ATOM 1899 C C . GLU A 1 244 ? -57.484 -13.819 77.882 1.00 80.56 244 GLU A C 1
ATOM 1901 O O . GLU A 1 244 ? -58.375 -13.533 78.680 1.00 80.56 244 GLU A O 1
ATOM 1906 N N . ASP A 1 245 ? -57.725 -14.534 76.781 1.00 81.19 245 ASP A N 1
ATOM 1907 C CA . ASP A 1 245 ? -59.050 -15.055 76.430 1.00 81.19 245 ASP A CA 1
ATOM 1908 C C . ASP A 1 245 ? -59.592 -16.008 77.503 1.00 81.19 245 ASP A C 1
ATOM 1910 O O . ASP A 1 245 ? -60.755 -15.903 77.900 1.00 81.19 245 ASP A O 1
ATOM 1914 N N . ALA A 1 246 ? -58.761 -16.924 78.010 1.00 80.81 246 ALA A N 1
ATOM 1915 C CA . ALA A 1 246 ? -59.146 -17.836 79.085 1.00 80.81 246 ALA A CA 1
ATOM 1916 C C . ALA A 1 246 ? -59.477 -17.086 80.386 1.00 80.81 246 ALA A C 1
ATOM 1918 O O . ALA A 1 246 ? -60.493 -17.367 81.019 1.00 80.81 246 ALA A O 1
ATOM 1919 N N . MET A 1 247 ? -58.669 -16.092 80.761 1.00 78.81 247 MET A N 1
ATOM 1920 C CA . MET A 1 247 ? -58.904 -15.241 81.933 1.00 78.81 247 MET A CA 1
ATOM 1921 C C . MET A 1 247 ? -60.179 -14.402 81.799 1.00 78.81 247 MET A C 1
ATOM 1923 O O . MET A 1 247 ? -60.927 -14.260 82.767 1.00 78.81 247 MET A O 1
ATOM 1927 N N . ASN A 1 248 ? -60.452 -13.870 80.607 1.00 76.44 248 ASN A N 1
ATOM 1928 C CA . ASN A 1 248 ? -61.672 -13.118 80.327 1.00 76.44 248 ASN A CA 1
ATOM 1929 C C . ASN A 1 248 ? -62.920 -14.010 80.400 1.00 76.44 248 ASN A C 1
ATOM 1931 O O . ASN A 1 248 ? -63.947 -13.556 80.895 1.00 76.44 248 ASN A O 1
ATOM 1935 N N . ARG A 1 249 ? -62.825 -15.286 80.002 1.00 76.00 249 ARG A N 1
ATOM 1936 C CA . ARG A 1 249 ? -63.910 -16.277 80.150 1.00 76.00 249 ARG A CA 1
ATOM 1937 C C . ARG A 1 249 ? -64.187 -16.702 81.595 1.00 76.00 249 ARG A C 1
ATOM 1939 O O . ARG A 1 249 ? -65.265 -17.209 81.852 1.00 76.00 249 ARG A O 1
ATOM 1946 N N . ILE A 1 250 ? -63.230 -16.537 82.510 1.00 73.00 250 ILE A N 1
ATOM 1947 C CA . ILE A 1 250 ? -63.390 -16.846 83.946 1.00 73.00 250 ILE A CA 1
ATOM 1948 C C . ILE A 1 250 ? -63.961 -15.639 84.720 1.00 73.00 250 ILE A C 1
ATOM 1950 O O . ILE A 1 250 ? -64.487 -15.793 85.819 1.00 73.00 250 ILE A O 1
ATOM 1954 N N . ARG A 1 251 ? -63.834 -14.421 84.174 1.00 56.56 251 ARG A N 1
ATOM 1955 C CA . ARG A 1 251 ? -64.272 -13.162 84.807 1.00 56.56 251 ARG A CA 1
ATOM 1956 C C . ARG A 1 251 ? -65.739 -12.786 84.555 1.00 56.56 251 ARG A C 1
ATOM 1958 O O . ARG A 1 251 ? -66.189 -11.809 85.153 1.00 56.56 251 ARG A O 1
ATOM 1965 N N . TYR A 1 252 ? -66.445 -13.533 83.713 1.00 49.25 252 TYR A N 1
ATOM 1966 C CA . TYR A 1 252 ? -67.886 -13.437 83.456 1.00 49.25 252 TYR A CA 1
ATOM 1967 C C . TYR A 1 252 ? -68.554 -14.764 83.806 1.00 49.25 252 TYR A C 1
ATOM 1969 O O . TYR A 1 252 ? -69.734 -14.720 84.213 1.00 49.25 252 TYR A O 1
#

Radius of gyration: 54.33 Å; Cα contacts (8 Å, |Δi|>4): 130; chains: 1; bounding box: 112×30×163 Å

Nearest PDB structures (foldseek):
  6ixe-assembly1_A  TM=4.296E-01  e=1.617E-03  Homo sapiens
  5nnv-assembly4_D  TM=4.541E-01  e=2.310E-03  Bacillus subtilis subsp. subtilis str. 168
  8i21-assembly1_B  TM=5.937E-01  e=8.195E-02  Saccharomyces cerevisiae S288C
  5nnv-assembly1_A  TM=5.079E-01  e=9.151E-03  Bacillus subtilis subsp. subtilis str. 168
  3vkg-assembly2_A  TM=4.787E-01  e=3.980E-01  Dictyostelium discoideum

Mean predicted aligned error: 10.85 Å

Foldseek 3Di:
DDPPDLVNLVVVLVVLVVVLVVLVVVLVVLVVVLVVVLVVLVVVLVVLVVVLVVLVVVLVVLVVVLVVLVVVLVVLVVVLVVLVVQLVVLVVQLVVLVVQLVVLVVQLVCLVPDDADPPPDPCRVVSVVVSVVSNVVSVVSNVVSVVSNVVSVVSNVVSVVVSVVSVVVSVVSVVSSVVSVVVSVVSVVVSVVSVVVSVVSVVVSVVSVVVSVVVSVVSVVVSVVSVVVSVVSVVVSVVVVVVVVVVVVVVD

Solvent-accessible surface area (backbone atoms only — not comparable to full-atom values): 13051 Å² total; per-residue (Å²): 131,86,82,79,47,71,66,57,56,51,50,56,40,51,57,49,54,53,50,52,52,53,50,55,52,50,52,54,54,49,52,55,51,49,57,51,52,51,54,51,51,53,50,52,48,50,54,53,51,51,50,44,53,52,50,51,53,50,43,52,53,48,51,50,53,41,52,56,43,50,54,50,41,51,54,50,53,54,50,45,56,52,38,51,56,52,26,53,53,20,51,53,49,21,52,55,22,48,54,49,26,52,50,26,48,50,53,28,51,50,42,70,66,54,86,73,68,58,85,88,42,92,61,25,68,61,55,51,50,52,36,53,49,47,39,55,50,22,53,48,46,32,52,54,20,50,51,46,27,52,51,23,47,50,53,27,48,56,36,48,50,56,46,60,62,44,52,62,54,45,52,52,40,53,54,47,46,54,52,44,53,50,48,49,54,52,48,53,52,52,42,55,51,50,52,52,49,48,52,51,50,51,54,50,49,55,52,51,49,55,51,49,52,52,54,49,53,52,50,54,50,54,50,55,68,47,49,57,58,48,52,50,41,52,52,51,49,54,52,49,52,53,48,52,52,52,52,55,64,70,75,109

pLDDT: mean 90.39, std 8.86, range [40.22, 98.0]